Protein AF-A0A7S4VJB8-F1 (afdb_monomer)

Solvent-accessible surface area (backbone atoms only — not comparable to full-atom values): 20603 Å² total; per-residue (Å²): 136,86,84,89,84,89,84,88,84,83,91,85,86,88,82,87,82,84,91,76,93,76,93,72,80,86,74,78,75,81,87,74,82,75,87,81,87,74,32,70,32,37,51,47,67,73,45,26,59,83,77,45,53,68,40,46,33,46,30,44,47,47,41,53,50,36,51,50,46,51,40,50,52,32,6,46,74,67,75,39,77,38,47,38,39,37,39,39,35,45,54,51,72,68,58,50,32,54,68,59,68,51,79,80,76,74,83,73,85,72,92,77,91,82,87,88,82,88,82,89,78,90,81,81,91,82,90,80,87,87,80,92,76,90,76,88,77,75,80,71,78,74,73,89,67,75,77,86,38,39,33,43,36,34,43,35,33,53,18,48,39,48,57,69,90,48,47,53,53,58,52,26,20,60,81,34,64,89,74,81,67,54,51,80,57,88,69,88,68,61,41,59,61,38,48,42,50,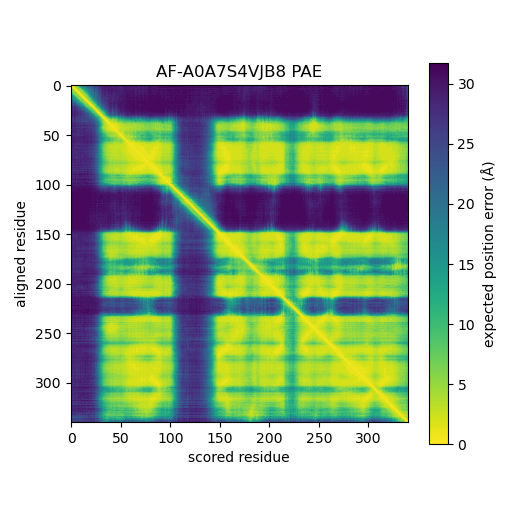50,48,12,45,73,65,54,60,41,64,31,40,36,40,24,9,22,71,48,84,77,47,67,67,41,60,80,69,73,56,86,74,79,50,8,61,40,36,28,38,37,32,38,38,64,40,41,74,77,37,33,50,40,78,77,44,79,48,78,42,79,35,86,81,36,60,33,7,38,36,44,38,44,46,33,50,29,37,62,87,83,30,47,66,56,47,51,50,50,53,54,54,44,47,67,76,39,32,36,32,27,43,36,38,38,39,42,33,78,87,43,69,87,69,42,44,76,49,76,42,74,56,77,40,88,72,74,77,83,67,71,60,78,50,80,84,59,78,92,74,66,77,134

pLDDT: mean 74.33, std 24.95, range [22.34, 98.56]

Organism: NCBI:txid49249

Nearest PDB structures (foldseek):
  1z5a-assembly1_B  TM=9.522E-01  e=5.519E-25  Saccharolobus shibatae
  1mx0-assembly1_A  TM=9.504E-01  e=4.323E-24  Saccharolobus shibatae
  1mx0-assembly3_E  TM=9.447E-01  e=6.524E-24  Saccharolobus shibatae
  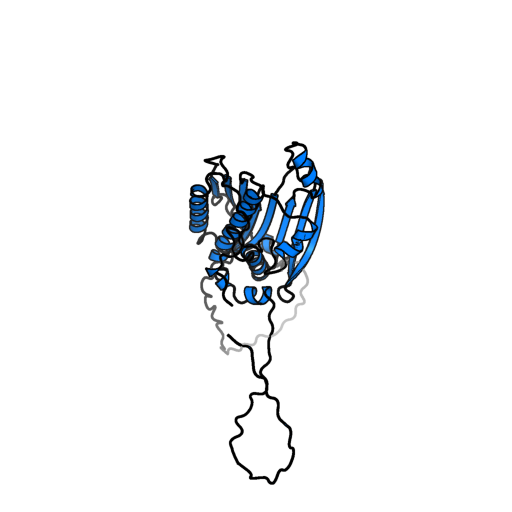1mu5-assembly1_A  TM=9.169E-01  e=3.558E-22  Saccharolobus shibatae
  2zbk-assembly1_B  TM=9.161E-01  e=3.106E-20  Saccharolobus shibatae

InterPro domains:
  IPR036890 Histidine kinase/HSP90-like ATPase superfamily [G3DSA:3.30.565.10] (25-331)
  IPR036890 Histidine kinase/HSP90-like ATPase superfamily [SSF55874] (53-305)

Sequence (340 aa):
FFFPHCLVLGLIMARSPAKKKDRGSQRGHDENEVQQSKSPAEFFAENQAIAGFDNMGKSLYTTVRELIENSLDACESVNVLPDIQLNIEEMSQSQFNVLRGVTVKKLGNNETGTNAPVPDDSDAMTTTQGQKSSNKSNETKKSNRSAESYFLISVRDNGCGMAHDAIPNLLGRVLSGSKYGVRQTRGKFGLGAKMALIWSKKSTGVPIKIKTSHFGASDHKRHESGDDNRFGQEISTCVLDIDIYKNRPRVIEHTKVPNKEGWVGTLFEVLIAGNWTTYKSRIVQYLQQLAIITPYAKLEMRYSNRFDAKKDMAIRYDRRSEQMPPPAREVKHHPSSVSW

Secondary structure (DSSP, 8-state):
---------------------------------------HHHHHHH-GGGGT-SSHHHHHHHHHHHHHHHHHHHHHHTT---EEEEEEEEEPHHHHHHHTT----------------PPP----------------------------EEEEEEEE--S----GGGHHHHHHSTT--S--SB---S-SSS-HHHHHHHHHHHHT-PPEEEEEE---TTTTTTGGGT------SEEEEEEEEEETTTTEEEEEEEEEEE-TT---EEEEEEEEEE-HHHHHHHHHHHHHHHHHH-TT-EEEEEEEESS-GGG-EEEEE--S---PPPPPPPBPPPGGG---

Radius of gyration: 32.03 Å; Cα contacts (8 Å, |Δi|>4): 539; chains: 1; bounding box: 119×66×92 Å

Mean predicted aligned error: 14.57 Å

Structure (mmCIF, N/CA/C/O backbone):
data_AF-A0A7S4VJB8-F1
#
_entry.id   AF-A0A7S4VJB8-F1
#
loop_
_atom_site.group_PDB
_atom_site.id
_atom_site.type_symbol
_atom_site.label_atom_id
_atom_site.label_alt_id
_atom_site.label_comp_id
_atom_site.label_asym_id
_atom_site.label_entity_id
_atom_site.label_seq_id
_atom_site.pdbx_PDB_ins_code
_atom_site.Cartn_x
_atom_site.Cartn_y
_atom_site.Cartn_z
_atom_site.occupancy
_atom_site.B_iso_or_equiv
_atom_site.auth_seq_id
_atom_site.auth_comp_id
_atom_site.auth_asym_id
_atom_site.auth_atom_id
_atom_site.pdbx_PDB_model_num
ATOM 1 N N . PHE A 1 1 ? 60.854 -23.315 -1.691 1.00 35.62 1 PHE A N 1
ATOM 2 C CA . PHE A 1 1 ? 61.261 -23.613 -0.304 1.00 35.62 1 PHE A CA 1
ATOM 3 C C . PHE A 1 1 ? 60.167 -24.443 0.354 1.00 35.62 1 PHE A C 1
ATOM 5 O O . PHE A 1 1 ? 59.007 -24.263 0.021 1.00 35.62 1 PHE A O 1
ATOM 12 N N . PHE A 1 2 ? 60.596 -25.439 1.122 1.00 26.47 2 PHE A N 1
ATOM 13 C CA . PHE A 1 2 ? 59.999 -26.763 1.330 1.00 26.47 2 PHE A CA 1
ATOM 14 C C . PHE A 1 2 ? 58.701 -26.857 2.165 1.00 26.47 2 PHE A C 1
ATOM 16 O O . PHE A 1 2 ? 58.391 -26.001 2.985 1.00 26.47 2 PHE A O 1
ATOM 23 N N . PHE A 1 3 ? 58.017 -27.981 1.928 1.00 24.14 3 PHE A N 1
ATOM 24 C CA . PHE A 1 3 ? 56.908 -28.651 2.636 1.00 24.14 3 PHE A CA 1
ATOM 25 C C . PHE A 1 3 ? 57.389 -29.315 3.979 1.00 24.14 3 PHE A C 1
ATOM 27 O O . PHE A 1 3 ? 58.557 -29.156 4.326 1.00 24.14 3 PHE A O 1
ATOM 34 N N . PRO A 1 4 ? 56.572 -30.146 4.676 1.00 53.50 4 PRO A N 1
ATOM 35 C CA . PRO A 1 4 ? 55.856 -29.954 5.957 1.00 53.50 4 PRO A CA 1
ATOM 36 C C . PRO A 1 4 ? 56.529 -30.633 7.193 1.00 53.50 4 PRO A C 1
ATOM 38 O O . PRO A 1 4 ? 57.622 -31.177 7.085 1.00 53.50 4 PRO A O 1
ATOM 41 N N . HIS A 1 5 ? 55.838 -30.744 8.344 1.00 29.52 5 HIS A N 1
ATOM 42 C CA . HIS A 1 5 ? 55.997 -31.941 9.194 1.00 29.52 5 HIS A CA 1
ATOM 43 C C . HIS A 1 5 ? 54.769 -32.272 10.063 1.00 29.52 5 HIS A C 1
ATOM 45 O O . HIS A 1 5 ? 54.350 -31.497 10.920 1.00 29.52 5 HIS A O 1
ATOM 51 N N . CYS A 1 6 ? 54.237 -33.479 9.850 1.00 28.11 6 CYS A N 1
ATOM 52 C CA . CYS A 1 6 ? 53.479 -34.262 10.824 1.00 28.11 6 CYS A CA 1
ATOM 53 C C . CYS A 1 6 ? 54.372 -34.671 12.002 1.00 28.11 6 CYS A C 1
ATOM 55 O O . CYS A 1 6 ? 55.527 -35.035 11.774 1.00 28.11 6 CYS A O 1
ATOM 57 N N . LEU A 1 7 ? 53.793 -34.800 13.200 1.00 29.03 7 LEU A N 1
ATOM 58 C CA . LEU A 1 7 ? 54.136 -35.905 14.099 1.00 29.03 7 LEU A CA 1
ATOM 59 C C . LEU A 1 7 ? 52.984 -36.235 15.057 1.00 29.03 7 LEU A C 1
ATOM 61 O O . LEU A 1 7 ? 52.534 -35.418 15.854 1.00 29.03 7 LEU A O 1
ATOM 65 N N . VAL A 1 8 ? 52.518 -37.471 14.904 1.00 30.34 8 VAL A N 1
ATOM 66 C CA . VAL A 1 8 ? 51.633 -38.236 15.781 1.00 30.34 8 VAL A CA 1
ATOM 67 C C . VAL A 1 8 ? 52.503 -38.940 16.820 1.00 30.34 8 VAL A C 1
ATOM 69 O O . VAL A 1 8 ? 53.491 -39.547 16.435 1.00 30.34 8 VAL A O 1
ATOM 72 N N . LEU A 1 9 ? 52.109 -38.924 18.092 1.00 30.14 9 LEU A N 1
ATOM 73 C CA . LEU A 1 9 ? 52.403 -39.923 19.138 1.00 30.14 9 LEU A CA 1
ATOM 74 C C . LEU A 1 9 ? 51.464 -39.550 20.306 1.00 30.14 9 LEU A C 1
ATOM 76 O O . LEU A 1 9 ? 51.317 -38.373 20.601 1.00 30.14 9 LEU A O 1
ATOM 80 N N . GLY A 1 10 ? 50.746 -40.406 21.020 1.00 27.73 10 GLY A N 1
ATOM 81 C CA . GLY A 1 10 ? 50.844 -41.836 21.259 1.00 27.73 10 GLY A CA 1
ATOM 82 C C . GLY A 1 10 ? 50.281 -42.059 22.673 1.00 27.73 10 GLY A C 1
ATOM 83 O O . GLY A 1 10 ? 50.719 -41.433 23.630 1.00 27.73 10 GLY A O 1
ATOM 84 N N . LEU A 1 11 ? 49.248 -42.886 22.755 1.00 30.17 11 LEU A N 1
ATOM 85 C CA . LEU A 1 11 ? 48.399 -43.250 23.893 1.00 30.17 11 LEU A CA 1
ATOM 86 C C . LEU A 1 11 ? 49.167 -43.865 25.087 1.00 30.17 11 LEU A C 1
ATOM 88 O O . LEU A 1 11 ? 49.890 -44.822 24.846 1.00 30.17 11 LEU A O 1
ATOM 92 N N . ILE A 1 12 ? 48.913 -43.462 26.349 1.00 29.14 12 ILE A N 1
ATOM 93 C CA . ILE A 1 12 ? 49.019 -44.353 27.537 1.00 29.14 12 ILE A CA 1
ATOM 94 C C . ILE A 1 12 ? 47.939 -44.001 28.581 1.00 29.14 12 ILE A C 1
ATOM 96 O O . ILE A 1 12 ? 47.814 -42.866 29.034 1.00 29.14 12 ILE A O 1
ATOM 100 N N . MET A 1 13 ? 47.164 -45.022 28.954 1.00 29.14 13 MET A N 1
ATOM 101 C CA . MET A 1 13 ? 46.134 -45.039 29.994 1.00 29.14 13 MET A CA 1
ATOM 102 C C . MET A 1 13 ? 46.693 -45.251 31.418 1.00 29.14 13 MET A C 1
ATOM 104 O O . MET A 1 13 ? 47.696 -45.929 31.605 1.00 29.14 13 MET A O 1
ATOM 108 N N . ALA A 1 14 ? 45.861 -44.837 32.388 1.00 29.58 14 ALA A N 1
ATOM 109 C CA . ALA A 1 14 ? 45.617 -45.439 33.712 1.00 29.58 14 ALA A CA 1
ATOM 110 C C . ALA A 1 14 ? 46.383 -44.900 34.942 1.00 29.58 14 ALA A C 1
ATOM 112 O O . ALA A 1 14 ? 47.530 -45.252 35.189 1.00 29.58 14 ALA A O 1
ATOM 113 N N . ARG A 1 15 ? 45.657 -44.194 35.829 1.00 29.22 15 ARG A N 1
ATOM 114 C CA . ARG A 1 15 ? 45.133 -44.690 37.132 1.00 29.22 15 ARG A CA 1
ATOM 115 C C . ARG A 1 15 ? 44.743 -43.514 38.046 1.00 29.22 15 ARG A C 1
ATOM 117 O O . ARG A 1 15 ? 45.538 -42.612 38.280 1.00 29.22 15 ARG A O 1
ATOM 124 N N . SER A 1 16 ? 43.531 -43.554 38.605 1.00 32.59 16 SER A N 1
ATOM 125 C CA . SER A 1 16 ? 43.124 -42.711 39.744 1.00 32.59 16 SER A CA 1
ATOM 126 C C . SER A 1 16 ? 43.834 -43.143 41.034 1.00 32.59 16 SER A C 1
ATOM 128 O O . SER A 1 16 ? 44.154 -44.325 41.180 1.00 32.59 16 SER A O 1
ATOM 130 N N . PRO A 1 17 ? 43.973 -42.231 42.016 1.00 34.31 17 PRO A N 1
ATOM 131 C CA . PRO A 1 17 ? 43.164 -42.443 43.219 1.00 34.31 17 PRO A CA 1
ATOM 132 C C . PRO A 1 17 ? 42.626 -41.177 43.924 1.00 34.31 17 PRO A C 1
ATOM 134 O O . PRO A 1 17 ? 43.224 -40.110 43.922 1.00 34.31 17 PRO A O 1
ATOM 137 N N . ALA A 1 18 ? 41.513 -41.424 44.623 1.00 32.25 18 ALA A N 1
ATOM 138 C CA . ALA A 1 18 ? 41.064 -40.881 45.910 1.00 32.25 18 ALA A CA 1
ATOM 139 C C . ALA A 1 18 ? 40.588 -39.416 46.068 1.00 32.25 18 ALA A C 1
ATOM 141 O O . ALA A 1 18 ? 41.280 -38.428 45.854 1.00 32.25 18 ALA A O 1
ATOM 142 N N . LYS A 1 19 ? 39.358 -39.352 46.599 1.00 37.19 19 LYS A N 1
ATOM 143 C CA . LYS A 1 19 ? 38.540 -38.208 47.012 1.00 37.19 19 LYS A CA 1
ATOM 144 C C . LYS A 1 19 ? 39.220 -37.314 48.062 1.00 37.19 19 LYS A C 1
ATOM 146 O O . LYS A 1 19 ? 39.599 -37.799 49.126 1.00 37.19 19 LYS A O 1
ATOM 151 N N . LYS A 1 20 ? 39.159 -35.995 47.858 1.00 32.84 20 LYS A N 1
ATOM 152 C CA . LYS A 1 20 ? 39.052 -35.002 48.941 1.00 32.84 20 LYS A CA 1
ATOM 153 C C . LYS A 1 20 ? 37.772 -34.188 48.740 1.00 32.84 20 LYS A C 1
ATOM 155 O O . LYS A 1 20 ? 37.512 -33.685 47.655 1.00 32.84 20 LYS A O 1
ATOM 160 N N . LYS A 1 21 ? 36.947 -34.150 49.792 1.00 39.81 21 LYS A N 1
ATOM 161 C CA . LYS A 1 21 ? 35.745 -33.317 49.922 1.00 39.81 21 LYS A CA 1
ATOM 162 C C . LYS A 1 21 ? 36.181 -31.857 49.921 1.00 39.81 21 LYS A C 1
ATOM 164 O O . LYS A 1 21 ? 36.847 -31.461 50.874 1.00 39.81 21 LYS A O 1
ATOM 169 N N . ASP A 1 22 ? 35.742 -31.088 48.934 1.00 33.22 22 ASP A N 1
ATOM 170 C CA . ASP A 1 22 ? 35.750 -29.634 49.034 1.00 33.22 22 ASP A CA 1
ATOM 171 C C . ASP A 1 22 ? 34.314 -29.132 49.188 1.00 33.22 22 ASP A C 1
ATOM 173 O O . ASP A 1 22 ? 33.424 -29.436 48.391 1.00 33.22 22 ASP A O 1
ATOM 177 N N . ARG A 1 23 ? 34.072 -28.444 50.304 1.00 43.78 23 ARG A N 1
ATOM 178 C CA . ARG A 1 23 ? 32.811 -27.773 50.615 1.00 43.78 23 ARG A CA 1
ATOM 179 C C . ARG A 1 23 ? 32.877 -26.400 49.954 1.00 43.78 23 ARG A C 1
ATOM 181 O O . ARG A 1 23 ? 33.409 -25.467 50.540 1.00 43.78 23 ARG A O 1
ATOM 188 N N . GLY A 1 24 ? 32.325 -26.286 48.752 1.00 33.47 24 GLY A N 1
ATOM 189 C CA . GLY A 1 24 ? 32.221 -25.025 48.024 1.00 33.47 24 GLY A CA 1
ATOM 190 C C . GLY A 1 24 ? 30.795 -24.792 47.544 1.00 33.47 24 GLY A C 1
ATOM 191 O O . GLY A 1 24 ? 30.375 -25.405 46.575 1.00 33.47 24 GLY A O 1
ATOM 192 N N . SER A 1 25 ? 30.070 -23.940 48.274 1.00 33.91 25 SER A N 1
ATOM 193 C CA . SER A 1 25 ? 28.905 -23.140 47.863 1.00 33.91 25 SER A CA 1
ATOM 194 C C . SER A 1 25 ? 28.123 -23.623 46.627 1.00 33.91 25 SER A C 1
ATOM 196 O O . SER A 1 25 ? 28.476 -23.311 45.490 1.00 33.91 25 SER A O 1
ATOM 198 N N . GLN A 1 26 ? 27.000 -24.312 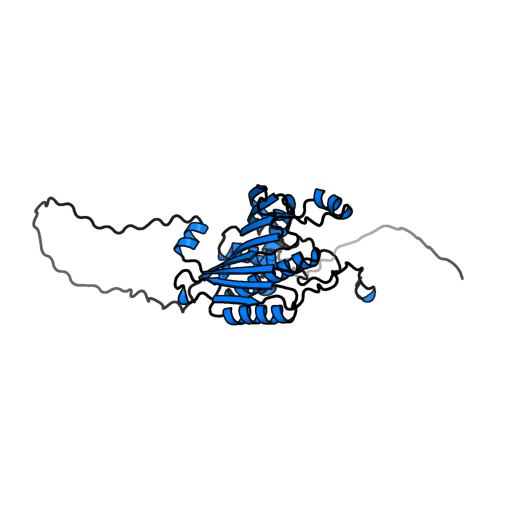46.855 1.00 37.69 26 GLN A N 1
ATOM 199 C CA . GLN A 1 26 ? 25.925 -24.386 45.866 1.00 37.69 26 GLN A CA 1
ATOM 200 C C . GLN A 1 26 ? 25.383 -22.966 45.650 1.00 37.69 26 GLN A C 1
ATOM 202 O O . GLN A 1 26 ? 24.549 -22.484 46.415 1.00 37.69 26 GLN A O 1
ATOM 207 N N . ARG A 1 27 ? 25.852 -22.285 44.602 1.00 43.53 27 ARG A N 1
ATOM 208 C CA . ARG A 1 27 ? 25.024 -21.270 43.950 1.00 43.53 27 ARG A CA 1
ATOM 209 C C . ARG A 1 27 ? 23.901 -22.032 43.262 1.00 43.53 27 ARG A C 1
ATOM 211 O O . ARG A 1 27 ? 24.178 -22.870 42.408 1.00 43.53 27 ARG A O 1
ATOM 218 N N . GLY A 1 28 ? 22.671 -21.794 43.712 1.00 44.81 28 GLY A N 1
ATOM 219 C CA . GLY A 1 28 ? 21.476 -22.341 43.088 1.00 44.81 28 GLY A CA 1
ATOM 220 C C . GLY A 1 28 ? 21.516 -22.062 41.592 1.00 44.81 28 GLY A C 1
ATOM 221 O O . GLY A 1 28 ? 21.697 -20.921 41.171 1.00 44.81 28 GLY A O 1
ATOM 222 N N . HIS A 1 29 ? 21.423 -23.127 40.807 1.00 46.91 29 HIS A N 1
ATOM 223 C CA . HIS A 1 29 ? 21.045 -23.026 39.413 1.00 46.91 29 HIS A CA 1
ATOM 224 C C . HIS A 1 29 ? 19.590 -22.547 39.437 1.00 46.91 29 HIS A C 1
ATOM 226 O O . HIS A 1 29 ? 18.751 -23.227 40.027 1.00 46.91 29 HIS A O 1
ATOM 232 N N . ASP A 1 30 ? 19.297 -21.371 38.880 1.00 53.31 30 ASP A N 1
ATOM 233 C CA . ASP A 1 30 ? 17.912 -20.989 38.600 1.00 53.31 30 ASP A CA 1
ATOM 234 C C . ASP A 1 30 ? 17.395 -21.958 37.526 1.00 53.31 30 ASP A C 1
ATOM 236 O O . ASP A 1 30 ? 17.570 -21.774 36.322 1.00 53.31 30 ASP A O 1
ATOM 240 N N . GLU A 1 31 ? 16.831 -23.075 37.975 1.00 58.34 31 GLU A N 1
ATOM 241 C CA . GLU A 1 31 ? 16.058 -23.995 37.156 1.00 58.34 31 GLU A CA 1
ATOM 242 C C . GLU A 1 31 ? 14.701 -23.342 36.901 1.00 58.34 31 GLU A C 1
ATOM 244 O O . GLU A 1 31 ? 13.770 -23.547 37.672 1.00 58.34 31 GLU A O 1
ATOM 249 N N . ASN A 1 32 ? 14.623 -22.479 35.880 1.00 62.56 32 ASN A N 1
ATOM 250 C CA . ASN A 1 32 ? 13.426 -22.217 35.061 1.00 62.56 32 ASN A CA 1
ATOM 251 C C . ASN A 1 32 ? 13.713 -21.184 33.951 1.00 62.56 32 ASN A C 1
ATOM 253 O O . ASN A 1 32 ? 12.917 -20.279 33.694 1.00 62.56 32 ASN A O 1
ATOM 257 N N . GLU A 1 33 ? 14.845 -21.302 33.253 1.00 65.31 33 GLU A N 1
ATOM 258 C CA . GLU A 1 33 ? 15.056 -20.534 32.023 1.00 65.31 33 GLU A CA 1
ATOM 259 C C . GLU A 1 33 ? 14.236 -21.167 30.883 1.00 65.31 33 GLU A C 1
ATOM 261 O O . GLU A 1 33 ? 14.677 -22.076 30.181 1.00 65.31 33 GLU A O 1
ATOM 266 N N . VAL A 1 34 ? 12.982 -20.731 30.732 1.00 74.31 34 VAL A N 1
ATOM 267 C CA . VAL A 1 34 ? 12.112 -21.168 29.632 1.00 74.31 34 VAL A CA 1
ATOM 268 C C . VAL A 1 34 ? 12.481 -20.385 28.374 1.00 74.31 34 VAL A C 1
ATOM 270 O O . VAL A 1 34 ? 12.144 -19.208 28.243 1.00 74.31 34 VAL A O 1
ATOM 273 N N . GLN A 1 35 ? 13.145 -21.043 27.422 1.00 67.62 35 GLN A N 1
ATOM 274 C CA . GLN A 1 35 ? 13.412 -20.463 26.108 1.00 67.62 35 GLN A CA 1
ATOM 275 C C . GLN A 1 35 ? 12.088 -20.216 25.365 1.00 67.62 35 GLN A C 1
ATOM 277 O O . GLN A 1 35 ? 11.384 -21.153 24.991 1.00 67.62 35 GLN A O 1
ATOM 282 N N . GLN A 1 36 ? 11.752 -18.947 25.124 1.00 77.88 36 GLN A N 1
ATOM 283 C CA . GLN A 1 36 ? 10.582 -18.559 24.334 1.00 77.88 36 GLN A CA 1
ATOM 284 C C . GLN A 1 36 ? 11.000 -18.197 22.905 1.00 77.88 36 GLN A C 1
ATOM 286 O O . GLN A 1 36 ? 11.830 -17.315 22.693 1.00 77.88 36 GLN A O 1
ATOM 291 N N . SER A 1 37 ? 10.407 -18.858 21.908 1.00 83.88 37 SER A N 1
ATOM 292 C CA . SER A 1 37 ? 10.559 -18.507 20.492 1.00 83.88 37 SER A CA 1
ATOM 293 C C . SER A 1 37 ? 9.356 -17.699 20.016 1.00 83.88 37 SER A C 1
ATOM 295 O O . SER A 1 37 ? 8.225 -18.141 20.216 1.00 83.88 37 SER A O 1
ATOM 297 N N . LYS A 1 38 ? 9.589 -16.572 19.336 1.00 85.88 38 LYS A N 1
ATOM 298 C CA . LYS A 1 38 ? 8.526 -15.748 18.743 1.00 85.88 38 LYS A CA 1
ATOM 299 C C . LYS A 1 38 ? 8.574 -15.787 17.227 1.00 85.88 38 LYS A C 1
ATOM 301 O O . LYS A 1 38 ? 9.649 -15.850 16.627 1.00 85.88 38 LYS A O 1
ATOM 306 N N . SER A 1 39 ? 7.407 -15.718 16.601 1.00 88.50 39 SER A N 1
ATOM 307 C CA . SER A 1 39 ? 7.322 -15.568 15.147 1.00 88.50 39 SER A CA 1
ATOM 308 C C . SER A 1 39 ? 7.784 -14.157 14.727 1.00 88.50 39 SER A C 1
ATOM 310 O O . SER A 1 39 ? 7.670 -13.215 15.514 1.00 88.50 39 SER A O 1
ATOM 312 N N . PRO A 1 40 ? 8.249 -13.941 13.480 1.00 86.06 40 PRO A N 1
ATOM 313 C CA . PRO A 1 40 ? 8.547 -12.590 13.001 1.00 86.06 40 PRO A CA 1
ATOM 314 C C . PRO A 1 40 ? 7.349 -11.640 13.108 1.00 86.06 40 PRO A C 1
ATOM 316 O O . PRO A 1 40 ? 7.497 -10.488 13.508 1.00 86.06 40 PRO A O 1
ATOM 319 N N . ALA A 1 41 ? 6.148 -12.121 12.778 1.00 85.88 41 ALA A N 1
ATOM 320 C CA . ALA A 1 41 ? 4.932 -11.322 12.872 1.00 85.88 41 ALA A CA 1
ATOM 321 C C . ALA A 1 41 ? 4.602 -10.963 14.327 1.00 85.88 41 ALA A C 1
ATOM 323 O O . ALA A 1 41 ? 4.210 -9.831 14.602 1.00 85.88 41 ALA A O 1
ATOM 324 N N . GLU A 1 42 ? 4.810 -11.897 15.254 1.00 88.38 42 GLU A N 1
ATOM 325 C CA . GLU A 1 42 ? 4.634 -11.685 16.690 1.00 88.38 42 GLU A CA 1
ATOM 326 C C . GLU A 1 42 ? 5.632 -10.658 17.234 1.00 88.38 42 GLU A C 1
ATOM 328 O O . GLU A 1 42 ? 5.225 -9.691 17.878 1.00 88.38 42 GLU A O 1
ATOM 333 N N . PHE A 1 43 ? 6.913 -10.782 16.872 1.00 88.38 43 PHE A N 1
ATOM 334 C CA . PHE A 1 43 ? 7.943 -9.808 17.228 1.00 88.38 43 PHE A CA 1
ATOM 335 C C . PHE A 1 43 ? 7.542 -8.386 16.814 1.00 88.38 43 PHE A C 1
ATOM 337 O O . PHE A 1 43 ? 7.615 -7.458 17.618 1.00 88.38 43 PHE A O 1
ATOM 344 N N . PHE A 1 44 ? 7.072 -8.199 15.581 1.00 85.81 44 PHE A N 1
ATOM 345 C CA . PHE A 1 44 ? 6.670 -6.883 15.088 1.00 85.81 44 PHE A CA 1
ATOM 346 C C . PHE A 1 44 ? 5.327 -6.387 15.651 1.00 85.81 44 PHE A C 1
ATOM 348 O O . PHE A 1 44 ? 5.127 -5.176 15.777 1.00 85.81 44 PHE A O 1
ATOM 355 N N . ALA A 1 45 ? 4.416 -7.289 16.024 1.00 84.69 45 ALA A N 1
ATOM 356 C CA . ALA A 1 45 ? 3.162 -6.939 16.693 1.00 84.69 45 ALA A CA 1
ATOM 357 C C . ALA A 1 45 ? 3.386 -6.395 18.117 1.00 84.69 45 ALA A C 1
ATOM 359 O O . ALA A 1 45 ? 2.623 -5.537 18.585 1.00 84.69 45 ALA A O 1
ATOM 360 N N . GLU A 1 46 ? 4.435 -6.870 18.787 1.00 86.44 46 GLU A N 1
ATOM 361 C CA . GLU A 1 46 ? 4.884 -6.385 20.093 1.00 86.44 46 GLU A CA 1
ATOM 362 C C . GLU A 1 46 ? 5.777 -5.140 19.976 1.00 86.44 46 GLU A C 1
ATOM 364 O O . GLU A 1 46 ? 5.613 -4.191 20.740 1.00 86.44 46 GLU A O 1
ATOM 369 N N . ASN A 1 47 ? 6.664 -5.087 18.976 1.00 84.62 47 ASN A N 1
ATOM 370 C CA . ASN A 1 47 ? 7.671 -4.032 18.810 1.00 84.62 47 ASN A CA 1
ATOM 371 C C . ASN A 1 47 ? 7.289 -3.001 17.734 1.00 84.62 47 ASN A C 1
ATOM 373 O O . ASN A 1 47 ? 8.037 -2.710 16.798 1.00 84.62 47 ASN A O 1
ATOM 377 N N . GLN A 1 48 ? 6.106 -2.410 17.874 1.00 79.06 48 GLN A N 1
ATOM 378 C CA . GLN A 1 48 ? 5.493 -1.560 16.841 1.00 79.06 48 GLN A CA 1
ATOM 379 C C . GLN A 1 48 ? 6.255 -0.253 16.583 1.00 79.06 48 GLN A C 1
ATOM 381 O O . GLN A 1 48 ? 6.224 0.283 15.472 1.00 79.06 48 GLN A O 1
ATOM 386 N N . ALA A 1 49 ? 6.979 0.240 17.590 1.00 81.06 49 ALA A N 1
ATOM 387 C CA . ALA A 1 49 ? 7.807 1.436 17.481 1.00 81.06 49 ALA A CA 1
ATOM 388 C C . ALA A 1 49 ? 8.905 1.300 16.417 1.00 81.06 49 ALA A C 1
ATOM 390 O O . ALA A 1 49 ? 9.204 2.281 15.736 1.00 81.06 49 ALA A O 1
ATOM 391 N N . ILE A 1 50 ? 9.433 0.085 16.209 1.00 77.00 50 ILE A N 1
ATOM 392 C CA . ILE A 1 50 ? 10.479 -0.201 15.213 1.00 77.00 50 ILE A CA 1
ATOM 393 C C . ILE A 1 50 ? 9.998 0.137 13.797 1.00 77.00 50 ILE A C 1
ATOM 395 O O . ILE A 1 50 ? 10.766 0.628 12.976 1.00 77.00 50 ILE A O 1
ATOM 399 N N . ALA A 1 51 ? 8.711 -0.078 13.524 1.00 72.56 51 ALA A N 1
ATOM 400 C CA . ALA A 1 51 ? 8.098 0.211 12.233 1.00 72.56 51 ALA A CA 1
ATOM 401 C C . ALA A 1 51 ? 7.354 1.557 12.191 1.00 72.56 51 ALA A C 1
ATOM 403 O O . ALA A 1 51 ? 6.722 1.875 11.190 1.00 72.56 51 ALA A O 1
ATOM 404 N N . GLY A 1 52 ? 7.386 2.344 13.272 1.00 77.00 52 GLY A N 1
ATOM 405 C CA . GLY A 1 52 ? 6.683 3.625 13.346 1.00 77.00 52 GLY A CA 1
ATOM 406 C C . GLY A 1 52 ? 5.161 3.525 13.509 1.00 77.00 52 GLY A C 1
ATOM 407 O O . GLY A 1 52 ? 4.460 4.458 13.116 1.00 77.00 52 GLY A O 1
ATOM 408 N N . PHE A 1 53 ? 4.669 2.426 14.091 1.00 78.62 53 PHE A N 1
ATOM 409 C CA . PHE A 1 53 ? 3.256 2.184 14.431 1.00 78.62 53 PHE A CA 1
ATOM 410 C C . PHE A 1 53 ? 2.990 2.299 15.947 1.00 78.62 53 PHE A C 1
ATOM 412 O O . PHE A 1 53 ? 2.106 1.660 16.503 1.00 78.62 53 PHE A O 1
ATOM 419 N N . ASP A 1 54 ? 3.795 3.095 16.645 1.00 76.94 54 ASP A N 1
ATOM 420 C CA . ASP A 1 54 ? 3.715 3.371 18.085 1.00 76.94 54 ASP A CA 1
ATOM 421 C C . ASP A 1 54 ? 2.597 4.353 18.463 1.00 76.94 54 ASP A C 1
ATOM 423 O O . ASP A 1 54 ? 2.071 4.314 19.572 1.00 76.94 54 ASP A O 1
ATOM 427 N N . ASN A 1 55 ? 2.225 5.240 17.540 1.00 80.75 55 ASN A N 1
ATOM 428 C CA . ASN A 1 55 ? 1.178 6.238 17.734 1.00 80.75 55 ASN A CA 1
ATOM 429 C C . ASN A 1 55 ? 0.125 6.097 16.631 1.00 80.75 55 ASN A C 1
ATOM 431 O O . ASN A 1 55 ? 0.473 5.965 15.459 1.00 80.75 55 ASN A O 1
ATOM 435 N N . MET A 1 56 ? -1.160 6.176 16.981 1.00 77.25 56 MET A N 1
ATOM 436 C CA . MET A 1 56 ? -2.283 6.082 16.040 1.00 77.25 56 MET A CA 1
ATOM 437 C C . MET A 1 56 ? -2.169 7.080 14.882 1.00 77.25 56 MET A C 1
ATOM 439 O O . MET A 1 56 ? -2.338 6.723 13.719 1.00 77.25 56 MET A O 1
ATOM 443 N N . GLY A 1 57 ? -1.832 8.337 15.174 1.00 76.06 57 GLY A N 1
ATOM 444 C CA . GLY A 1 57 ? -1.695 9.340 14.121 1.00 76.06 57 GLY A CA 1
ATOM 445 C C . GLY A 1 57 ? -0.483 9.076 13.217 1.00 76.06 57 GLY A C 1
ATOM 446 O O . GLY A 1 57 ? -0.575 9.179 11.994 1.00 76.06 57 GLY A O 1
ATOM 447 N N . LYS A 1 58 ? 0.635 8.634 13.805 1.00 86.25 58 LYS A N 1
ATOM 448 C CA . LYS A 1 58 ? 1.831 8.235 13.053 1.00 86.25 58 LYS A CA 1
ATOM 449 C C . LYS A 1 58 ? 1.556 7.005 12.193 1.00 86.25 58 LYS A C 1
ATOM 451 O O . LYS A 1 58 ? 1.982 6.985 11.052 1.00 86.25 58 LYS A O 1
ATOM 456 N N . SER A 1 59 ? 0.768 6.055 12.690 1.00 88.69 59 SER A N 1
ATOM 457 C CA . SER A 1 59 ? 0.355 4.845 11.971 1.00 88.69 59 SER A CA 1
ATOM 458 C C . SER A 1 59 ? -0.432 5.171 10.702 1.00 88.69 59 SER A C 1
ATOM 460 O O . SER A 1 59 ? -0.209 4.535 9.673 1.00 88.69 59 SER A O 1
ATOM 462 N N . LEU A 1 60 ? -1.294 6.197 10.744 1.00 91.56 60 LEU A N 1
ATOM 463 C CA . LEU A 1 60 ? -2.003 6.697 9.563 1.00 91.56 60 LEU A CA 1
ATOM 464 C C . LEU A 1 60 ? -1.037 7.221 8.500 1.00 91.56 60 LEU A C 1
ATOM 466 O O . LEU A 1 60 ? -1.069 6.774 7.355 1.00 91.56 60 LEU A O 1
ATOM 470 N N . TYR A 1 61 ? -0.134 8.112 8.900 1.00 92.75 61 TYR A N 1
ATOM 471 C CA . TYR A 1 61 ? 0.903 8.643 8.018 1.00 92.75 61 TYR A CA 1
ATOM 472 C C . TYR A 1 61 ? 1.824 7.545 7.457 1.00 92.75 61 TYR A C 1
ATOM 474 O O . TYR A 1 61 ? 2.062 7.499 6.252 1.00 92.75 61 TYR A O 1
ATOM 482 N N . THR A 1 62 ? 2.310 6.643 8.312 1.00 92.25 62 THR A N 1
ATOM 483 C CA . THR A 1 62 ? 3.202 5.543 7.929 1.00 92.25 62 THR A CA 1
ATOM 484 C C . THR A 1 62 ? 2.511 4.600 6.948 1.00 92.25 62 THR A C 1
ATOM 486 O O . THR A 1 62 ? 3.102 4.255 5.935 1.00 92.25 62 THR A O 1
ATOM 489 N N . THR A 1 63 ? 1.244 4.241 7.180 1.00 93.56 63 THR A N 1
ATOM 490 C CA . THR A 1 63 ? 0.479 3.385 6.254 1.00 93.56 63 THR A CA 1
ATOM 491 C C . THR A 1 63 ? 0.357 4.026 4.878 1.00 93.56 63 THR A C 1
ATOM 493 O O . THR A 1 63 ? 0.647 3.381 3.875 1.00 93.56 63 THR A O 1
ATOM 496 N N . VAL A 1 64 ? -0.016 5.308 4.824 1.00 95.06 64 VAL A N 1
ATOM 497 C CA . VAL A 1 64 ? -0.107 6.060 3.566 1.00 95.06 64 VAL A CA 1
ATOM 498 C C . VAL A 1 64 ? 1.230 6.058 2.826 1.00 95.06 64 VAL A C 1
ATOM 500 O O . VAL A 1 64 ? 1.278 5.715 1.645 1.00 95.06 64 VAL A O 1
ATOM 503 N N . ARG A 1 65 ? 2.316 6.396 3.526 1.00 94.06 65 ARG A N 1
ATOM 504 C CA . ARG A 1 65 ? 3.667 6.426 2.965 1.00 94.06 65 ARG A CA 1
ATOM 505 C C . ARG A 1 65 ? 4.070 5.069 2.388 1.00 94.06 65 ARG A C 1
ATOM 507 O O . ARG A 1 65 ? 4.478 4.996 1.236 1.00 94.06 65 ARG A O 1
ATOM 514 N N . GLU A 1 66 ? 3.916 3.999 3.159 1.00 93.31 66 GLU A N 1
ATOM 515 C CA . GLU A 1 66 ? 4.317 2.651 2.743 1.00 93.31 66 GLU A CA 1
ATOM 516 C C . GLU A 1 66 ? 3.520 2.152 1.531 1.00 93.31 66 GLU A C 1
ATOM 518 O O . GLU A 1 66 ? 4.081 1.525 0.632 1.00 93.31 66 GLU A O 1
ATOM 523 N N . LEU A 1 67 ? 2.215 2.430 1.465 1.00 94.88 67 LEU A N 1
ATOM 524 C CA . LEU A 1 67 ? 1.395 2.022 0.322 1.00 94.88 67 LEU A CA 1
ATOM 525 C C . LEU A 1 67 ? 1.741 2.814 -0.946 1.00 94.88 67 LEU A C 1
ATOM 527 O O . LEU A 1 67 ? 1.844 2.221 -2.021 1.00 94.88 67 LEU A O 1
ATOM 531 N N . ILE A 1 68 ? 1.989 4.122 -0.830 1.00 96.06 68 ILE A N 1
ATOM 532 C CA . ILE A 1 68 ? 2.407 4.956 -1.966 1.00 96.06 68 ILE A CA 1
ATOM 533 C C . ILE A 1 68 ? 3.800 4.557 -2.464 1.00 96.06 68 ILE A C 1
ATOM 535 O O . ILE A 1 68 ? 3.995 4.406 -3.668 1.00 96.06 68 ILE A O 1
ATOM 539 N N . GLU A 1 69 ? 4.767 4.344 -1.569 1.00 93.69 69 GLU A N 1
ATOM 540 C CA . GLU A 1 69 ? 6.122 3.935 -1.959 1.00 93.69 69 GLU A CA 1
ATOM 541 C C . GLU A 1 69 ? 6.120 2.575 -2.668 1.00 93.69 69 GLU A C 1
ATOM 543 O O . GLU A 1 69 ? 6.818 2.401 -3.668 1.00 93.69 69 GLU A O 1
ATOM 548 N N . ASN A 1 70 ? 5.292 1.628 -2.213 1.00 92.88 70 ASN A N 1
ATOM 549 C CA . ASN A 1 70 ? 5.126 0.349 -2.905 1.00 92.88 70 ASN A CA 1
ATOM 550 C C . ASN A 1 70 ? 4.433 0.497 -4.266 1.00 92.88 70 ASN A C 1
ATOM 552 O O . ASN A 1 70 ? 4.819 -0.196 -5.204 1.00 92.88 70 ASN A O 1
ATOM 556 N N . SER A 1 71 ? 3.473 1.416 -4.391 1.00 95.19 71 SER A N 1
ATOM 557 C CA . SER A 1 71 ? 2.802 1.725 -5.662 1.00 95.19 71 SER A CA 1
ATOM 558 C C . SER A 1 71 ? 3.778 2.316 -6.688 1.00 95.19 71 SER A C 1
ATOM 560 O O . SER A 1 71 ? 3.802 1.893 -7.843 1.00 95.19 71 SER A O 1
ATOM 562 N N . LEU A 1 72 ? 4.640 3.247 -6.261 1.00 94.75 72 LEU A N 1
ATOM 563 C CA . LEU A 1 72 ? 5.697 3.818 -7.105 1.00 94.75 72 LEU A CA 1
ATOM 564 C C . LEU A 1 72 ? 6.707 2.757 -7.546 1.00 94.75 72 LEU A C 1
ATOM 566 O O . LEU A 1 72 ? 6.998 2.647 -8.736 1.00 94.75 72 LEU A O 1
ATOM 570 N N . ASP A 1 73 ? 7.195 1.938 -6.608 1.00 91.75 73 ASP A N 1
ATOM 571 C CA . ASP A 1 73 ? 8.114 0.837 -6.916 1.00 91.75 73 ASP A CA 1
ATOM 572 C C . ASP A 1 73 ? 7.485 -0.157 -7.916 1.00 91.75 73 ASP A C 1
ATOM 574 O O . ASP A 1 73 ? 8.179 -0.666 -8.800 1.00 91.75 73 ASP A O 1
ATOM 578 N N . ALA A 1 74 ? 6.177 -0.426 -7.806 1.00 90.44 74 ALA A N 1
ATOM 579 C CA . ALA A 1 74 ? 5.453 -1.302 -8.725 1.00 90.44 74 ALA A CA 1
ATOM 580 C C . ALA A 1 74 ? 5.377 -0.715 -10.143 1.00 90.44 74 ALA A C 1
ATOM 582 O O . ALA A 1 74 ? 5.628 -1.441 -11.104 1.00 90.44 74 ALA A O 1
ATOM 583 N N . CYS A 1 75 ? 5.095 0.582 -10.287 1.00 92.62 75 CYS A N 1
ATOM 584 C CA . CYS A 1 75 ? 5.052 1.267 -11.585 1.00 92.62 75 CYS A CA 1
ATOM 585 C C . CYS A 1 75 ? 6.436 1.339 -12.248 1.00 92.62 75 CYS A C 1
ATOM 587 O O . CYS A 1 75 ? 6.593 1.015 -13.426 1.00 92.62 75 CYS A O 1
ATOM 589 N N . GLU A 1 76 ? 7.464 1.692 -11.476 1.00 90.94 76 GLU A N 1
ATOM 590 C CA . GLU A 1 76 ? 8.843 1.789 -11.965 1.00 90.94 76 GLU A CA 1
ATOM 591 C C . GLU A 1 76 ? 9.416 0.433 -12.379 1.00 90.94 76 GLU A C 1
ATOM 593 O O . GLU A 1 76 ? 10.206 0.363 -13.319 1.00 90.94 76 GLU A O 1
ATOM 598 N N . SER A 1 77 ? 8.985 -0.659 -11.739 1.00 85.75 77 SER A N 1
ATOM 599 C CA . SER A 1 77 ? 9.440 -2.011 -12.088 1.00 85.75 77 SER A CA 1
ATOM 600 C C . SER A 1 77 ? 9.067 -2.447 -13.508 1.00 85.75 77 SER A C 1
ATOM 602 O O . SER A 1 77 ? 9.777 -3.261 -14.094 1.00 85.75 77 SER A O 1
ATOM 604 N N . VAL A 1 78 ? 7.988 -1.886 -14.061 1.00 85.88 78 VAL A N 1
ATOM 605 C CA . VAL A 1 78 ? 7.489 -2.153 -15.422 1.00 85.88 78 VAL A CA 1
ATOM 606 C C . VAL A 1 78 ? 7.586 -0.928 -16.330 1.00 85.88 78 VAL A C 1
ATOM 608 O O . VAL A 1 78 ? 7.002 -0.909 -17.414 1.00 85.88 78 VAL A O 1
ATOM 611 N N . ASN A 1 79 ? 8.334 0.091 -15.895 1.00 89.19 79 ASN A N 1
ATOM 612 C CA . ASN A 1 79 ? 8.561 1.330 -16.631 1.00 89.19 79 ASN A CA 1
ATOM 613 C C . ASN A 1 79 ? 7.255 1.986 -17.131 1.00 89.19 79 ASN A C 1
ATOM 615 O O . ASN A 1 79 ? 7.132 2.368 -18.295 1.00 89.19 79 ASN A O 1
ATOM 619 N N . VAL A 1 80 ? 6.251 2.066 -16.254 1.00 91.12 80 VAL A N 1
ATOM 620 C CA . VAL A 1 80 ? 4.973 2.747 -16.506 1.00 91.12 80 VAL A CA 1
ATOM 621 C C . VAL A 1 80 ? 4.945 4.055 -15.725 1.00 91.12 80 VAL A C 1
ATOM 623 O O . VAL A 1 80 ? 5.325 4.085 -14.554 1.00 91.12 80 VAL A O 1
ATOM 626 N N . LEU A 1 81 ? 4.455 5.128 -16.355 1.00 95.69 81 LEU A N 1
ATOM 627 C CA . LEU A 1 81 ? 4.220 6.406 -15.683 1.00 95.69 81 LEU A CA 1
ATOM 628 C C . LEU A 1 81 ? 3.191 6.220 -14.551 1.00 95.69 81 LEU A C 1
ATOM 630 O O . LEU A 1 81 ? 2.029 5.911 -14.845 1.00 95.69 81 LEU A O 1
ATOM 634 N N . PRO A 1 82 ? 3.563 6.434 -13.275 1.00 97.06 82 PRO A N 1
ATOM 635 C CA . PRO A 1 82 ? 2.665 6.179 -12.154 1.00 97.06 82 PRO A CA 1
ATOM 636 C C . PRO A 1 82 ? 1.408 7.058 -12.213 1.00 97.06 82 PRO A C 1
ATOM 638 O O . PRO A 1 82 ? 1.493 8.267 -12.456 1.00 97.06 82 PRO A O 1
ATOM 641 N N . ASP A 1 83 ? 0.240 6.458 -12.003 1.00 97.69 83 ASP A N 1
ATOM 642 C CA . ASP A 1 83 ? -1.037 7.104 -11.675 1.00 97.69 83 ASP A CA 1
ATOM 643 C C . ASP A 1 83 ? -1.528 6.490 -10.363 1.00 97.69 83 ASP A C 1
ATOM 645 O O . ASP A 1 83 ? -1.990 5.348 -10.333 1.00 97.69 83 ASP A O 1
ATOM 649 N N . ILE A 1 84 ? -1.337 7.222 -9.265 1.00 98.31 84 ILE A N 1
ATOM 650 C CA . ILE A 1 84 ? -1.602 6.735 -7.912 1.00 98.31 84 ILE A CA 1
ATOM 651 C C . ILE A 1 84 ? -2.743 7.544 -7.310 1.00 98.31 84 ILE A C 1
ATOM 653 O O . ILE A 1 84 ? -2.672 8.770 -7.201 1.00 98.31 84 ILE A O 1
ATOM 657 N N . GLN A 1 85 ? -3.779 6.838 -6.869 1.00 98.56 85 GLN A N 1
ATOM 658 C CA . GLN A 1 85 ? -4.950 7.410 -6.215 1.00 98.56 85 GLN A CA 1
ATOM 659 C C . GLN A 1 85 ? -5.018 6.922 -4.772 1.00 98.56 85 GLN A C 1
ATOM 661 O O . GLN A 1 85 ? -5.144 5.728 -4.513 1.00 98.56 85 GLN A O 1
ATOM 666 N N . LEU A 1 86 ? -4.965 7.857 -3.832 1.00 98.38 86 LEU A N 1
ATOM 667 C CA . LEU A 1 86 ? -5.120 7.636 -2.404 1.00 98.38 86 LEU A CA 1
ATOM 668 C C . LEU A 1 86 ? -6.487 8.154 -1.954 1.00 98.38 86 LEU A C 1
ATOM 670 O O . LEU A 1 86 ? -6.745 9.354 -1.989 1.00 98.38 86 LEU A O 1
ATOM 674 N N . ASN A 1 87 ? -7.335 7.269 -1.447 1.00 98.12 87 ASN A N 1
ATOM 675 C CA . ASN A 1 87 ? -8.576 7.640 -0.779 1.00 98.12 87 ASN A CA 1
ATOM 676 C C . ASN A 1 87 ? -8.462 7.332 0.716 1.00 98.12 87 ASN A C 1
ATOM 678 O O . ASN A 1 87 ? -8.082 6.228 1.099 1.00 98.12 87 ASN A O 1
ATOM 682 N N . ILE A 1 88 ? -8.791 8.310 1.555 1.00 96.62 88 ILE A N 1
ATOM 683 C CA . ILE A 1 88 ? -8.855 8.181 3.011 1.00 96.62 88 ILE A CA 1
ATOM 684 C C . ILE A 1 88 ? -10.280 8.522 3.429 1.00 96.62 88 ILE A C 1
ATOM 686 O O . ILE A 1 88 ? -10.726 9.659 3.284 1.00 96.62 88 ILE A O 1
ATOM 690 N N . GLU A 1 89 ? -10.997 7.541 3.950 1.00 94.75 89 GLU A N 1
ATOM 691 C CA . GLU A 1 89 ? -12.385 7.704 4.365 1.00 94.75 89 GLU A CA 1
ATOM 692 C C . GLU A 1 89 ? -12.512 7.501 5.872 1.00 94.75 89 GLU A C 1
ATOM 694 O O . GLU A 1 89 ? -12.117 6.464 6.402 1.00 94.75 89 GLU A O 1
ATOM 699 N N . GLU A 1 90 ? -13.058 8.492 6.573 1.00 92.94 90 GLU A N 1
ATOM 700 C CA . GLU A 1 90 ? -13.344 8.382 8.004 1.00 92.94 90 GLU A CA 1
ATOM 701 C C . GLU A 1 90 ? -14.636 7.586 8.236 1.00 92.94 90 GLU A C 1
ATOM 703 O O . GLU A 1 90 ? -15.700 7.946 7.729 1.00 92.94 90 GLU A O 1
ATOM 708 N N . MET A 1 91 ? -14.545 6.497 9.001 1.00 89.12 91 MET A N 1
ATOM 709 C CA . MET A 1 91 ? -15.666 5.607 9.302 1.00 89.12 91 MET A CA 1
ATOM 710 C C . MET A 1 91 ? -16.451 6.078 10.524 1.00 89.12 91 MET A C 1
ATOM 712 O O . MET A 1 91 ? -15.875 6.487 11.534 1.00 89.12 91 MET A O 1
ATOM 716 N N . SER A 1 92 ? -17.770 5.878 10.494 1.00 85.44 92 SER A N 1
ATOM 717 C CA . SER A 1 92 ? -18.591 5.958 11.704 1.00 85.44 92 SER A CA 1
ATOM 718 C C . SER A 1 92 ? -18.503 4.697 12.566 1.00 85.44 92 SER A C 1
ATOM 720 O O . SER A 1 92 ? -18.220 3.601 12.078 1.00 85.44 92 SER A O 1
ATOM 722 N N . GLN A 1 93 ? -18.813 4.830 13.860 1.00 83.69 93 GLN A N 1
ATOM 723 C CA . GLN A 1 93 ? -18.815 3.697 14.791 1.00 83.69 93 GLN A CA 1
ATOM 724 C C . GLN A 1 93 ? -19.789 2.587 14.362 1.00 83.69 93 GLN A C 1
ATOM 726 O O . GLN A 1 93 ? -19.493 1.406 14.529 1.00 83.69 93 GLN A O 1
ATOM 731 N N . SER A 1 94 ? -20.946 2.945 13.797 1.00 82.31 94 SER A N 1
ATOM 732 C CA . SER A 1 94 ? -21.926 1.974 13.298 1.00 82.31 94 SER A CA 1
ATOM 733 C C . SER A 1 94 ? -21.376 1.183 12.113 1.00 82.31 94 SER A C 1
ATOM 735 O O . SER A 1 94 ? -21.453 -0.043 12.118 1.00 82.31 94 SER A O 1
ATOM 737 N N . GLN A 1 95 ? -20.758 1.853 11.138 1.00 80.94 95 GLN A N 1
ATOM 738 C CA . GLN A 1 95 ? -20.124 1.200 9.989 1.00 80.94 95 GLN A CA 1
ATOM 739 C C . GLN A 1 95 ? -18.954 0.316 10.413 1.00 80.94 95 GLN A C 1
ATOM 741 O O . GLN A 1 95 ? -18.832 -0.815 9.947 1.00 80.94 95 GLN A O 1
ATOM 746 N N . PHE A 1 96 ? -18.133 0.796 11.347 1.00 84.62 96 PHE A N 1
ATOM 747 C CA . PHE A 1 96 ? -17.057 0.003 11.923 1.00 84.62 96 PHE A CA 1
ATOM 748 C C . PHE A 1 96 ? -17.580 -1.285 12.577 1.00 84.62 96 PHE A C 1
ATOM 750 O O . PHE A 1 96 ? -17.040 -2.365 12.338 1.00 84.62 96 PHE A O 1
ATOM 757 N N . ASN A 1 97 ? -18.665 -1.198 13.353 1.00 85.06 97 ASN A N 1
ATOM 758 C CA . ASN A 1 97 ? -19.282 -2.366 13.984 1.00 85.06 97 ASN A CA 1
ATOM 759 C C . ASN A 1 97 ? -19.821 -3.366 12.948 1.00 85.06 97 ASN A C 1
ATOM 761 O O . ASN A 1 97 ? -19.655 -4.572 13.132 1.00 85.06 97 ASN A O 1
ATOM 765 N N . VAL A 1 98 ? -20.404 -2.875 11.847 1.00 84.62 98 VAL A N 1
ATOM 766 C CA . VAL A 1 98 ? -20.862 -3.712 10.726 1.00 84.62 98 VAL A CA 1
ATOM 767 C C . VAL A 1 98 ? -19.686 -4.436 10.069 1.00 84.62 98 VAL A C 1
ATOM 769 O O . VAL A 1 98 ? -19.747 -5.650 9.900 1.00 84.62 98 VAL A O 1
ATOM 772 N N . LEU A 1 99 ? -18.590 -3.730 9.766 1.00 81.19 99 LEU A N 1
ATOM 773 C CA . LEU A 1 99 ? -17.384 -4.328 9.174 1.00 81.19 99 LEU A CA 1
ATOM 774 C C . LEU A 1 99 ? -16.719 -5.359 10.095 1.00 81.19 99 LEU A C 1
ATOM 776 O O . LEU A 1 99 ? -16.148 -6.336 9.619 1.00 81.19 99 LEU A O 1
ATOM 780 N N . ARG A 1 100 ? -16.819 -5.171 11.415 1.00 80.31 100 ARG A N 1
ATOM 781 C CA . ARG A 1 100 ? -16.371 -6.155 12.410 1.00 80.31 100 ARG A CA 1
ATOM 782 C C . ARG A 1 100 ? -17.308 -7.353 12.583 1.00 80.31 100 ARG A C 1
ATOM 784 O O . ARG A 1 100 ? -16.940 -8.284 13.294 1.00 80.31 100 ARG A O 1
ATOM 791 N N . GLY A 1 101 ? -18.500 -7.342 11.985 1.00 72.12 101 GLY A N 1
ATOM 792 C CA . GLY A 1 101 ? -19.502 -8.392 12.179 1.00 72.12 101 GLY A CA 1
ATOM 793 C C . GLY A 1 101 ? -20.144 -8.384 13.572 1.00 72.12 101 GLY A C 1
ATOM 794 O O . GLY A 1 101 ? -20.679 -9.402 14.007 1.00 72.12 101 GLY A O 1
ATOM 795 N N . VAL A 1 102 ? -20.094 -7.257 14.294 1.00 67.44 102 VAL A N 1
ATOM 796 C CA . VAL A 1 102 ? -20.772 -7.108 15.589 1.00 67.44 102 VAL A CA 1
ATOM 797 C C . VAL A 1 102 ? -22.215 -6.685 15.334 1.00 67.44 102 VAL A C 1
ATOM 799 O O . VAL A 1 102 ? -22.495 -5.523 15.038 1.00 67.44 102 VAL A O 1
ATOM 802 N N . THR A 1 103 ? -23.154 -7.619 15.480 1.00 47.25 103 THR A N 1
ATOM 803 C CA . THR A 1 103 ? -24.587 -7.307 15.474 1.00 47.25 103 THR A CA 1
ATOM 804 C C . THR A 1 103 ? -24.912 -6.451 16.696 1.00 47.25 103 THR A C 1
ATOM 806 O O . THR A 1 103 ? -24.856 -6.924 17.832 1.00 47.25 103 THR A O 1
ATOM 809 N N . VAL A 1 104 ? -25.251 -5.177 16.488 1.00 51.00 104 VAL A N 1
ATOM 810 C CA . VAL A 1 104 ? -25.718 -4.298 17.567 1.00 51.00 104 VAL A CA 1
ATOM 811 C C . VAL A 1 104 ? -27.076 -4.821 18.041 1.00 51.00 104 VAL A C 1
ATOM 813 O O . VAL A 1 104 ? -28.102 -4.545 17.419 1.00 51.00 104 VAL A O 1
ATOM 816 N N . LYS A 1 105 ? -27.112 -5.573 19.149 1.00 42.50 105 LYS A N 1
ATOM 817 C CA . LYS A 1 105 ? -28.355 -5.740 19.913 1.00 42.50 105 LYS A CA 1
ATOM 818 C C . LYS A 1 105 ? -28.743 -4.347 20.401 1.00 42.50 105 LYS A C 1
ATOM 820 O O . LYS A 1 105 ? -28.125 -3.824 21.325 1.00 42.50 105 LYS A O 1
ATOM 825 N N . LYS A 1 106 ? -29.739 -3.727 19.764 1.00 38.38 106 LYS A N 1
ATOM 826 C CA . LYS A 1 106 ? -30.435 -2.584 20.358 1.00 38.38 106 LYS A CA 1
ATOM 827 C C . LYS A 1 106 ? -30.968 -3.062 21.711 1.00 38.38 106 LYS A C 1
ATOM 829 O O . LYS A 1 106 ? -31.871 -3.894 21.738 1.00 38.38 106 LYS A O 1
ATOM 834 N N . LEU A 1 107 ? -30.411 -2.563 22.815 1.00 38.28 107 LEU A N 1
ATOM 835 C CA . LEU A 1 107 ? -31.159 -2.501 24.067 1.00 38.28 107 LEU A CA 1
ATOM 836 C C . LEU A 1 107 ? -32.326 -1.552 23.783 1.00 38.28 107 LEU A C 1
ATOM 838 O O . LEU A 1 107 ? -32.167 -0.334 23.767 1.00 38.28 107 LEU A O 1
ATOM 842 N N . GLY A 1 108 ? -33.462 -2.132 23.409 1.00 33.28 108 GLY A N 1
ATOM 843 C CA . GLY A 1 108 ? -34.707 -1.406 23.267 1.00 33.28 108 GLY A CA 1
ATOM 844 C C . GLY A 1 108 ? -35.219 -1.076 24.657 1.00 33.28 108 GLY A C 1
ATOM 845 O O . GLY A 1 108 ? -35.802 -1.932 25.312 1.00 33.28 108 GLY A O 1
ATOM 846 N N . ASN A 1 109 ? -35.016 0.167 25.081 1.00 39.38 109 ASN A N 1
ATOM 847 C CA . ASN A 1 109 ? -36.028 0.830 25.885 1.00 39.38 109 ASN A CA 1
ATOM 848 C C . ASN A 1 109 ? -37.282 0.899 25.015 1.00 39.38 109 ASN A C 1
ATOM 850 O O . ASN A 1 109 ? -37.205 1.432 23.912 1.00 39.38 109 ASN A O 1
ATOM 854 N N . ASN A 1 110 ? -38.389 0.338 25.489 1.00 33.12 110 ASN A N 1
ATOM 855 C CA . ASN A 1 110 ? -39.724 0.781 25.115 1.00 33.12 110 ASN A CA 1
ATOM 856 C C . ASN A 1 110 ? -40.703 0.367 26.210 1.00 33.12 110 ASN A C 1
ATOM 858 O O . ASN A 1 110 ? -41.162 -0.771 26.291 1.00 33.12 110 ASN A O 1
ATOM 862 N N . GLU A 1 111 ? -41.008 1.358 27.037 1.00 37.16 111 GLU A N 1
ATOM 863 C CA . GLU A 1 111 ? -42.308 1.539 27.656 1.00 37.16 111 GLU A CA 1
ATOM 864 C C . GLU A 1 111 ? -43.398 1.371 26.587 1.00 37.16 11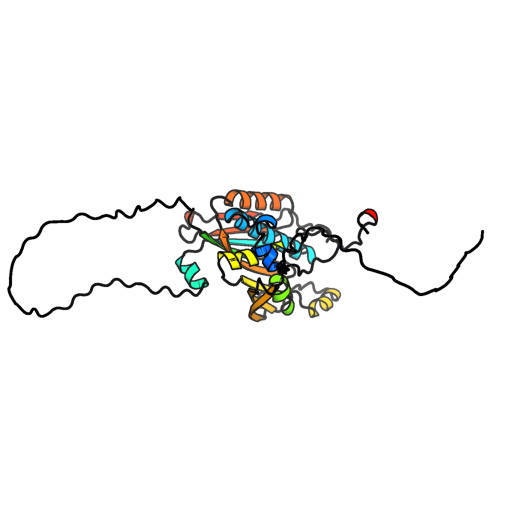1 GLU A C 1
ATOM 866 O O . GLU A 1 111 ? -43.370 2.029 25.551 1.00 37.16 111 GLU A O 1
ATOM 871 N N . THR A 1 112 ? -44.361 0.488 26.830 1.00 29.72 112 THR A N 1
ATOM 872 C CA . THR A 1 112 ? -45.703 0.581 26.245 1.00 29.72 112 THR A CA 1
ATOM 873 C C . THR A 1 112 ? -46.681 0.034 27.270 1.00 29.72 112 THR A C 1
ATOM 875 O O . THR A 1 112 ? -46.618 -1.130 27.660 1.00 29.72 112 THR A O 1
ATOM 878 N N . GLY A 1 113 ? -47.543 0.923 27.762 1.00 30.98 113 GLY A N 1
ATOM 879 C CA . GLY A 1 113 ? -48.609 0.587 28.687 1.00 30.98 113 GLY A CA 1
ATOM 880 C C . GLY A 1 113 ? -49.678 -0.278 28.030 1.00 30.98 113 GLY A C 1
ATOM 881 O O . GLY A 1 113 ? -50.044 -0.072 26.875 1.00 30.98 113 GLY A O 1
ATOM 882 N N . THR A 1 114 ? -50.211 -1.212 28.808 1.00 28.34 114 THR A N 1
ATOM 883 C CA . THR A 1 114 ? -51.554 -1.766 28.633 1.00 28.34 114 THR A CA 1
ATOM 884 C C . THR A 1 114 ? -52.178 -1.947 30.016 1.00 28.34 114 THR A C 1
ATOM 886 O O . THR A 1 114 ? -51.498 -2.272 30.986 1.00 28.34 114 THR A O 1
ATOM 889 N N . ASN A 1 115 ? -53.461 -1.603 30.098 1.00 26.72 115 ASN A N 1
ATOM 890 C CA . ASN A 1 115 ? -54.248 -1.440 31.315 1.00 26.72 115 ASN A CA 1
ATOM 891 C C . ASN A 1 115 ? -54.712 -2.770 31.943 1.00 26.72 115 ASN A C 1
ATOM 893 O O . ASN A 1 115 ? -55.073 -3.695 31.220 1.00 26.72 115 ASN A O 1
ATOM 897 N N . ALA A 1 116 ? -54.885 -2.695 33.273 1.00 26.64 116 ALA A N 1
ATOM 898 C CA . ALA A 1 116 ? -55.815 -3.420 34.163 1.00 26.64 116 ALA A CA 1
ATOM 899 C C . ALA A 1 116 ? -55.391 -4.786 34.762 1.00 26.64 116 ALA A C 1
ATOM 901 O O . ALA A 1 116 ? -54.662 -5.529 34.110 1.00 26.64 116 ALA A O 1
ATOM 902 N N . PRO A 1 117 ? -55.932 -5.195 35.940 1.00 29.50 117 PRO A N 1
ATOM 903 C CA . PRO A 1 117 ? -56.638 -4.443 36.993 1.00 29.50 117 PRO A CA 1
ATOM 904 C C . PRO A 1 117 ? -55.993 -4.557 38.398 1.00 29.50 117 PRO A C 1
ATOM 906 O O . PRO A 1 117 ? -55.237 -5.474 38.707 1.00 29.50 117 PRO A O 1
ATOM 909 N N . VAL A 1 118 ? -56.350 -3.596 39.250 1.00 28.86 118 VAL A N 1
ATOM 910 C CA . VAL A 1 118 ? -55.995 -3.459 40.674 1.00 28.86 118 VAL A CA 1
ATOM 911 C C . VAL A 1 118 ? -56.691 -4.531 41.530 1.00 28.86 118 VAL A C 1
ATOM 913 O O . VAL A 1 118 ? -57.893 -4.731 41.347 1.00 28.86 118 VAL A O 1
ATOM 916 N N . PRO A 1 119 ? -56.004 -5.132 42.518 1.00 29.53 119 PRO A N 1
ATOM 917 C CA . PRO A 1 119 ? -56.619 -5.554 43.767 1.00 29.53 119 PRO A CA 1
ATOM 918 C C . PRO A 1 119 ? -56.272 -4.555 44.874 1.00 29.53 119 PRO A C 1
ATOM 920 O O . PRO A 1 119 ? -55.107 -4.253 45.136 1.00 29.53 119 PRO A O 1
ATOM 923 N N . ASP A 1 120 ? -57.339 -4.029 45.452 1.00 24.86 120 ASP A N 1
ATOM 924 C CA . ASP A 1 120 ? -57.404 -3.244 46.673 1.00 24.86 120 ASP A CA 1
ATOM 925 C C . ASP A 1 120 ? -57.033 -4.157 47.852 1.00 24.86 120 ASP A C 1
ATOM 927 O O . ASP A 1 120 ? -57.584 -5.251 47.952 1.00 24.86 120 ASP A O 1
ATOM 931 N N . ASP A 1 121 ? -56.092 -3.741 48.696 1.00 27.95 121 ASP A N 1
ATOM 932 C CA . ASP A 1 121 ? -56.100 -4.111 50.111 1.00 27.95 121 ASP A CA 1
ATOM 933 C C . ASP A 1 121 ? -55.223 -3.135 50.903 1.00 27.95 121 ASP A C 1
ATOM 935 O O . ASP A 1 121 ? -54.016 -2.971 50.696 1.00 27.95 121 ASP A O 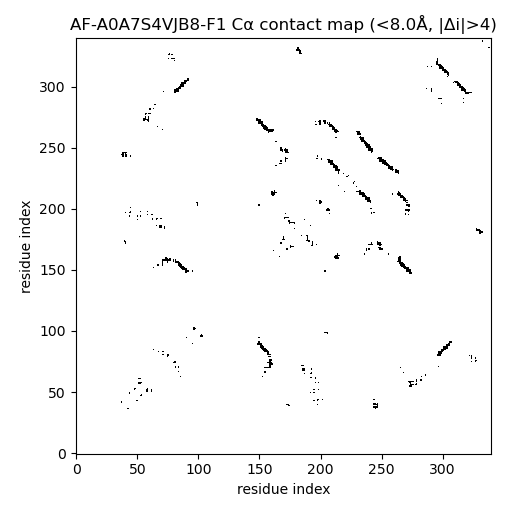1
ATOM 939 N N . SER A 1 122 ? -55.910 -2.445 51.801 1.00 25.84 122 SER A N 1
ATOM 940 C CA . SER A 1 122 ? -55.405 -1.658 52.910 1.00 25.84 122 SER A CA 1
ATOM 941 C C . SER A 1 122 ? -54.437 -2.459 53.779 1.00 25.84 122 SER A C 1
ATOM 943 O O . SER A 1 122 ? -54.762 -3.579 54.152 1.00 25.84 122 SER A O 1
ATOM 945 N N . ASP A 1 123 ? -53.311 -1.860 54.183 1.00 25.34 123 ASP A N 1
ATOM 946 C CA . ASP A 1 123 ? -53.027 -1.658 55.611 1.00 25.34 123 ASP A CA 1
ATOM 947 C C . ASP A 1 123 ? -51.679 -0.970 55.909 1.00 25.34 123 ASP A C 1
ATOM 949 O O . ASP A 1 123 ? -50.638 -1.233 55.314 1.00 25.34 123 ASP A O 1
ATOM 953 N N . ALA A 1 124 ? -51.752 -0.119 56.935 1.00 28.00 124 ALA A N 1
ATOM 954 C CA . ALA A 1 124 ? -50.719 0.215 57.915 1.00 28.00 124 ALA A CA 1
ATOM 955 C C . ALA A 1 124 ? -49.452 1.003 57.502 1.00 28.00 124 ALA A C 1
ATOM 957 O O . ALA A 1 124 ? -48.392 0.496 57.143 1.00 28.00 124 ALA A O 1
ATOM 958 N N . MET A 1 125 ? -49.555 2.297 57.800 1.00 25.20 125 MET A N 1
ATOM 959 C CA . MET A 1 125 ? -48.513 3.210 58.271 1.00 25.20 125 MET A CA 1
ATOM 960 C C . MET A 1 125 ? -47.575 2.582 59.321 1.00 25.20 125 MET A C 1
ATOM 962 O O . MET A 1 125 ? -48.051 2.142 60.362 1.00 25.20 125 MET A O 1
ATOM 966 N N . THR A 1 126 ? -46.248 2.654 59.139 1.00 27.05 126 THR A N 1
ATOM 967 C CA . THR A 1 126 ? -45.293 2.848 60.253 1.00 27.05 126 THR A CA 1
ATOM 968 C C . THR A 1 126 ? -43.996 3.507 59.775 1.00 27.05 126 THR A C 1
ATOM 970 O O . THR A 1 126 ? -43.331 3.080 58.836 1.00 27.05 126 THR A O 1
ATOM 973 N N . THR A 1 127 ? -43.668 4.580 60.479 1.00 22.66 127 THR A N 1
ATOM 974 C CA . THR A 1 127 ? -42.485 5.430 60.427 1.00 22.66 127 THR A CA 1
ATOM 975 C C . THR A 1 127 ? -41.245 4.719 60.975 1.00 22.66 127 THR A C 1
ATOM 977 O O . THR A 1 127 ? -41.273 4.290 62.125 1.00 22.66 127 THR A O 1
ATOM 980 N N . THR A 1 128 ? -40.114 4.750 60.261 1.00 27.50 128 THR A N 1
ATOM 981 C CA . THR A 1 128 ? -38.798 4.702 60.927 1.00 27.50 128 THR A CA 1
ATOM 982 C C . THR A 1 128 ? -37.727 5.435 60.124 1.00 27.50 128 THR A C 1
ATOM 984 O O . THR A 1 128 ? -37.406 5.097 58.988 1.00 27.50 128 THR A O 1
ATOM 987 N N . GLN A 1 129 ? -37.174 6.474 60.748 1.00 23.27 129 GLN A N 1
ATOM 988 C CA . GLN A 1 129 ? -35.955 7.151 60.329 1.00 23.27 129 GLN A CA 1
ATOM 989 C C . GLN A 1 129 ? -34.730 6.269 60.603 1.00 23.27 129 GLN A C 1
ATOM 991 O O . GLN A 1 129 ? -34.658 5.609 61.636 1.00 23.27 129 GLN A O 1
ATOM 996 N N . GLY A 1 130 ? -33.718 6.399 59.743 1.00 23.23 130 GLY A N 1
ATOM 997 C CA . GLY A 1 130 ? -32.320 6.156 60.096 1.00 23.23 130 GLY A CA 1
ATOM 998 C C . GLY A 1 130 ? -31.647 5.035 59.311 1.00 23.23 130 GLY A C 1
ATOM 999 O O . GLY A 1 130 ? -31.754 3.876 59.671 1.00 23.23 130 GLY A O 1
ATOM 1000 N N . GLN A 1 131 ? -30.838 5.384 58.310 1.00 28.31 131 GLN A N 1
ATOM 1001 C CA . GLN A 1 131 ? -29.383 5.489 58.479 1.00 28.31 131 GLN A CA 1
ATOM 1002 C C . GLN A 1 131 ? -28.705 5.820 57.142 1.00 28.31 131 GLN A C 1
ATOM 1004 O O . GLN A 1 131 ? -28.944 5.213 56.104 1.00 28.31 131 GLN A O 1
ATOM 1009 N N . LYS A 1 132 ? -27.835 6.832 57.203 1.00 25.64 132 LYS A N 1
ATOM 1010 C CA . LYS A 1 132 ? -26.847 7.169 56.180 1.00 25.64 132 LYS A CA 1
ATOM 1011 C C . LYS A 1 132 ? -25.821 6.038 56.075 1.00 25.64 132 LYS A C 1
ATOM 1013 O O . LYS A 1 132 ? -25.151 5.749 57.062 1.00 25.64 132 LYS A O 1
ATOM 1018 N N . SER A 1 133 ? -25.581 5.551 54.863 1.00 25.53 133 SER A N 1
ATOM 1019 C CA . SER A 1 133 ? -24.294 4.963 54.479 1.00 25.53 133 SER A CA 1
ATOM 1020 C C . SER A 1 133 ? -24.045 5.115 52.970 1.00 25.53 133 SER A C 1
ATOM 1022 O O . SER A 1 133 ? -24.721 4.552 52.121 1.00 25.53 133 SER A O 1
ATOM 1024 N N . SER A 1 134 ? -23.078 5.987 52.666 1.00 22.34 134 SER A N 1
ATOM 1025 C CA . SER A 1 134 ? -22.016 5.807 51.666 1.00 22.34 134 SER A CA 1
ATOM 1026 C C . SER A 1 134 ? -22.330 5.040 50.371 1.00 22.34 134 SER A C 1
ATOM 1028 O O . SER A 1 134 ? -22.317 3.815 50.344 1.00 22.34 134 SER A O 1
ATOM 1030 N N . ASN A 1 135 ? -22.364 5.755 49.246 1.00 29.06 135 ASN A N 1
ATOM 1031 C CA . ASN A 1 135 ? -21.193 5.819 48.360 1.00 29.06 135 ASN A CA 1
ATOM 1032 C C . ASN A 1 135 ? -21.500 6.700 47.143 1.00 29.06 135 ASN A C 1
ATOM 1034 O O . ASN A 1 135 ? -22.112 6.272 46.169 1.00 29.06 135 ASN A O 1
ATOM 1038 N N . LYS A 1 136 ? -21.005 7.943 47.183 1.00 24.34 136 LYS A N 1
ATOM 1039 C CA . LYS A 1 136 ? -20.698 8.698 45.966 1.00 24.34 136 LYS A CA 1
ATOM 1040 C C . LYS A 1 136 ? -19.603 7.924 45.237 1.00 24.34 136 LYS A C 1
ATOM 1042 O O . LYS A 1 136 ? -18.429 8.043 45.583 1.00 24.34 136 LYS A O 1
ATOM 1047 N N . SER A 1 137 ? -19.976 7.116 44.252 1.00 28.06 137 SER A N 1
ATOM 1048 C CA . SER A 1 137 ? -19.019 6.647 43.260 1.00 28.06 137 SER A CA 1
ATOM 1049 C C . SER A 1 137 ? -18.585 7.863 42.453 1.00 28.06 137 SER A C 1
ATOM 1051 O O . SER A 1 137 ? -19.332 8.381 41.625 1.00 28.06 137 SER A O 1
ATOM 1053 N N . ASN A 1 138 ? -17.387 8.344 42.778 1.00 27.61 138 ASN A N 1
ATOM 1054 C CA . ASN A 1 138 ? -16.620 9.282 41.984 1.00 27.61 138 ASN A CA 1
ATOM 1055 C C . ASN A 1 138 ? -16.668 8.855 40.512 1.00 27.61 138 ASN A C 1
ATOM 1057 O O . ASN A 1 138 ? -16.007 7.893 40.121 1.00 27.61 138 ASN A O 1
ATOM 1061 N N . GLU A 1 139 ? -17.406 9.600 39.692 1.00 30.02 139 GLU A N 1
ATOM 1062 C CA . GLU A 1 139 ? -17.095 9.728 38.275 1.00 30.02 139 GLU A CA 1
ATOM 1063 C C . GLU A 1 139 ? -15.747 10.442 38.184 1.00 30.02 139 GLU A C 1
ATOM 1065 O O . GLU A 1 139 ? -15.635 11.661 38.038 1.00 30.02 139 GLU A O 1
ATOM 1070 N N . THR A 1 140 ? -14.676 9.668 38.339 1.00 31.89 140 THR A N 1
ATOM 1071 C CA . THR A 1 140 ? -13.346 10.088 37.938 1.00 31.89 140 THR A CA 1
ATOM 1072 C C . THR A 1 140 ? -13.435 10.368 36.448 1.00 31.89 140 THR A C 1
ATOM 1074 O O . THR A 1 140 ? -13.509 9.446 35.635 1.00 31.89 140 THR A O 1
ATOM 1077 N N . LYS A 1 141 ? -13.461 11.662 36.108 1.00 31.88 141 LYS A N 1
ATOM 1078 C CA . LYS A 1 141 ? -13.210 12.207 34.775 1.00 31.88 141 LYS A CA 1
ATOM 1079 C C . LYS A 1 141 ? -12.026 11.457 34.169 1.00 31.88 141 LYS A C 1
ATOM 1081 O O . LYS A 1 141 ? -10.869 11.781 34.434 1.00 31.88 141 LYS A O 1
ATOM 1086 N N . LYS A 1 142 ? -12.319 10.428 33.371 1.00 32.53 142 LYS A N 1
ATOM 1087 C CA . LYS A 1 142 ? -11.333 9.801 32.501 1.00 32.53 142 LYS A CA 1
ATOM 1088 C C . LYS A 1 142 ? -10.876 10.900 31.556 1.00 32.53 142 LYS A C 1
ATOM 1090 O O . LYS A 1 142 ? -11.676 11.470 30.821 1.00 32.53 142 LYS A O 1
ATOM 1095 N N . SER A 1 143 ? -9.591 11.214 31.657 1.00 31.66 143 SER A N 1
ATOM 1096 C CA . SER A 1 143 ? -8.819 12.038 30.735 1.00 31.66 143 SER A CA 1
ATOM 1097 C C . SER A 1 143 ? -9.346 11.932 29.302 1.00 31.66 143 SER A C 1
ATOM 1099 O O . SER A 1 143 ? -9.551 10.809 28.837 1.00 31.66 143 SER A O 1
ATOM 1101 N N . ASN A 1 144 ? -9.498 13.070 28.617 1.00 33.53 144 ASN A N 1
ATOM 1102 C CA . ASN A 1 144 ? -9.707 13.195 27.170 1.00 33.53 144 ASN A CA 1
ATOM 1103 C C . ASN A 1 144 ? -8.760 12.255 26.387 1.00 33.53 144 ASN A C 1
ATOM 1105 O O . ASN A 1 144 ? -7.695 12.665 25.930 1.00 33.53 144 ASN A O 1
ATOM 1109 N N . ARG A 1 145 ? -9.128 10.983 26.207 1.00 42.75 145 ARG A N 1
ATOM 1110 C CA . ARG A 1 145 ? -8.642 10.194 25.079 1.00 42.75 145 ARG A CA 1
ATOM 1111 C C . ARG A 1 145 ? -9.409 10.751 23.899 1.00 42.75 145 ARG A C 1
ATOM 1113 O O . ARG A 1 145 ? -10.623 10.587 23.838 1.00 42.75 145 ARG A O 1
ATOM 1120 N N . SER A 1 146 ? -8.715 11.466 23.017 1.00 50.81 146 SER A N 1
ATOM 1121 C CA . SER A 1 146 ? -9.220 11.782 21.680 1.00 50.81 146 SER A CA 1
ATOM 1122 C C . SER A 1 146 ? -9.938 10.547 21.139 1.00 50.81 146 SER A C 1
ATOM 1124 O O . SER A 1 146 ? -9.303 9.493 21.070 1.00 50.81 146 SER A O 1
ATOM 1126 N N . ALA A 1 147 ? -11.238 10.654 20.855 1.00 60.38 147 ALA A N 1
ATOM 1127 C CA . ALA A 1 147 ? -12.040 9.523 20.409 1.00 60.38 147 ALA A CA 1
ATOM 1128 C C . ALA A 1 147 ? -11.334 8.830 19.235 1.00 60.38 147 ALA A C 1
ATOM 1130 O O . ALA A 1 147 ? -10.984 9.473 18.242 1.00 60.38 147 ALA A O 1
ATOM 1131 N N . GLU A 1 148 ? -11.046 7.540 19.399 1.00 71.50 148 GLU A N 1
ATOM 1132 C CA . GLU A 1 148 ? -10.364 6.739 18.388 1.00 71.50 148 GLU A CA 1
ATOM 1133 C C . GLU A 1 148 ? -11.207 6.751 17.112 1.00 71.50 148 GLU A C 1
ATOM 1135 O O . GLU A 1 148 ? -12.368 6.346 17.120 1.00 71.50 148 GLU A O 1
ATOM 1140 N N . SER A 1 149 ? -10.636 7.279 16.031 1.00 87.88 149 SER A N 1
ATOM 1141 C CA . SER A 1 149 ? -11.298 7.354 14.731 1.00 87.88 149 SER A CA 1
ATOM 1142 C C . SER A 1 149 ? -10.702 6.296 13.811 1.00 87.88 149 SER A C 1
ATOM 1144 O O . SER A 1 149 ? -9.497 6.026 13.853 1.00 87.88 149 SER A O 1
ATOM 1146 N N . TYR A 1 150 ? -11.544 5.689 12.984 1.00 92.00 150 TYR A N 1
ATOM 1147 C CA . TYR A 1 150 ? -11.151 4.616 12.077 1.00 92.00 150 TYR A CA 1
ATOM 1148 C C . TYR A 1 150 ? -11.154 5.131 10.645 1.00 92.00 150 TYR A C 1
ATOM 1150 O O . TYR A 1 150 ? -12.091 5.812 10.235 1.00 92.00 150 TYR A O 1
ATOM 1158 N N . PHE A 1 151 ? -10.115 4.798 9.886 1.00 93.88 151 PHE A N 1
ATOM 1159 C CA . PHE A 1 151 ? -9.925 5.286 8.527 1.00 93.88 151 PHE A CA 1
ATOM 1160 C C . PHE A 1 151 ? -9.757 4.114 7.572 1.00 93.88 151 PHE A C 1
ATOM 1162 O O . PHE A 1 151 ? -8.862 3.285 7.758 1.00 93.88 151 PHE A O 1
ATOM 1169 N N . LEU A 1 152 ? -10.616 4.054 6.556 1.00 95.50 152 LEU A N 1
ATOM 1170 C CA . LEU A 1 152 ? -10.443 3.163 5.420 1.00 95.50 152 LEU A CA 1
ATOM 1171 C C . LEU A 1 152 ? -9.503 3.845 4.432 1.00 95.50 152 LEU A C 1
ATOM 1173 O O . LEU A 1 152 ? -9.818 4.896 3.874 1.00 95.50 152 LEU A O 1
ATOM 1177 N N . ILE A 1 153 ? -8.336 3.249 4.241 1.00 96.75 153 ILE A N 1
ATOM 1178 C CA . ILE A 1 153 ? -7.310 3.732 3.326 1.00 96.75 153 ILE A CA 1
ATOM 1179 C C . ILE A 1 153 ? -7.339 2.838 2.106 1.00 96.75 153 ILE A C 1
ATOM 1181 O O . ILE A 1 153 ? -7.164 1.628 2.223 1.00 96.75 153 ILE A O 1
ATOM 1185 N N . SER A 1 154 ? -7.542 3.448 0.947 1.00 98.00 154 SER A N 1
ATOM 1186 C CA . SER A 1 154 ? -7.509 2.772 -0.342 1.00 98.00 154 SER A CA 1
ATOM 1187 C C . SER A 1 154 ? -6.427 3.397 -1.207 1.00 98.00 154 SER A C 1
ATOM 1189 O O . SER A 1 154 ? -6.474 4.600 -1.457 1.00 98.00 154 SER A O 1
ATOM 1191 N N . VAL A 1 155 ? -5.466 2.602 -1.670 1.00 98.31 155 VAL A N 1
ATOM 1192 C CA . VAL A 1 155 ? -4.454 3.047 -2.637 1.00 98.31 155 VAL A CA 1
ATOM 1193 C C . VAL A 1 155 ? -4.616 2.245 -3.913 1.00 98.31 155 VAL A C 1
ATOM 1195 O O . VAL A 1 155 ? -4.536 1.019 -3.875 1.00 98.31 155 VAL A O 1
ATOM 1198 N N . ARG A 1 156 ? -4.884 2.938 -5.021 1.00 98.19 156 ARG A N 1
ATOM 1199 C CA . ARG A 1 156 ? -4.956 2.370 -6.367 1.00 98.19 156 ARG A CA 1
ATOM 1200 C C . ARG A 1 156 ? -3.758 2.833 -7.179 1.00 98.19 156 ARG A C 1
ATOM 1202 O O . ARG A 1 156 ? -3.471 4.026 -7.198 1.00 98.19 156 ARG A O 1
ATOM 1209 N N . ASP A 1 157 ? -3.131 1.908 -7.885 1.00 97.56 157 ASP A N 1
ATOM 1210 C CA . ASP A 1 157 ? -2.040 2.173 -8.815 1.00 97.56 157 ASP A CA 1
ATOM 1211 C C . ASP A 1 157 ? -2.283 1.530 -10.189 1.00 97.56 157 ASP A C 1
ATOM 1213 O O . ASP A 1 157 ? -3.248 0.783 -10.402 1.00 97.56 157 ASP A O 1
ATOM 1217 N N . ASN A 1 158 ? -1.397 1.861 -11.126 1.00 95.38 158 ASN A N 1
ATOM 1218 C CA . ASN A 1 158 ? -1.288 1.265 -12.455 1.00 95.38 158 ASN A CA 1
ATOM 1219 C C . ASN A 1 158 ? 0.036 0.494 -12.642 1.00 95.38 158 ASN A C 1
ATOM 1221 O O . ASN A 1 158 ? 0.605 0.481 -13.734 1.00 95.38 158 ASN A O 1
ATOM 1225 N N . GLY A 1 159 ? 0.567 -0.084 -11.559 1.00 93.00 159 GLY A N 1
ATOM 1226 C CA . GLY A 1 159 ? 1.830 -0.815 -11.561 1.00 93.00 159 GLY A CA 1
ATOM 1227 C C . GLY A 1 159 ? 1.713 -2.238 -12.109 1.00 93.00 159 GLY A C 1
ATOM 1228 O O . GLY A 1 159 ? 0.748 -2.600 -12.772 1.00 93.00 159 GLY A O 1
ATOM 1229 N N . CYS A 1 160 ? 2.699 -3.083 -11.802 1.00 88.94 160 CYS A N 1
ATOM 1230 C CA . CYS A 1 160 ? 2.763 -4.468 -12.289 1.00 88.94 160 CYS A CA 1
ATOM 1231 C C . CYS A 1 160 ? 1.686 -5.419 -11.734 1.00 88.94 160 CYS A C 1
ATOM 1233 O O . CYS A 1 160 ? 1.486 -6.505 -12.282 1.00 88.94 160 CYS A O 1
ATOM 1235 N N . GLY A 1 161 ? 0.996 -5.023 -10.661 1.00 91.88 161 GLY A N 1
ATOM 1236 C CA . GLY A 1 161 ? 0.057 -5.881 -9.944 1.00 91.88 161 GLY A CA 1
ATOM 1237 C C . GLY A 1 161 ? 0.742 -7.033 -9.201 1.00 91.88 161 GLY A C 1
ATOM 1238 O O . GLY A 1 161 ? 1.960 -7.070 -9.036 1.00 91.88 161 GLY A O 1
ATOM 1239 N N . MET A 1 162 ? -0.048 -8.000 -8.740 1.00 91.38 162 MET A N 1
ATOM 1240 C CA . MET A 1 162 ? 0.435 -9.222 -8.093 1.00 91.38 162 MET A CA 1
ATOM 1241 C C . MET A 1 162 ? -0.205 -10.454 -8.730 1.00 91.38 162 MET A C 1
ATOM 1243 O O . MET A 1 162 ? -1.417 -10.499 -8.941 1.00 91.38 162 MET A O 1
ATOM 1247 N N . ALA A 1 163 ? 0.604 -11.478 -9.005 1.00 91.00 163 ALA A N 1
ATOM 1248 C CA . ALA A 1 163 ? 0.103 -12.760 -9.486 1.00 91.00 163 ALA A CA 1
ATOM 1249 C C . ALA A 1 163 ? -0.859 -13.383 -8.463 1.00 91.00 163 ALA A C 1
ATOM 1251 O O . ALA A 1 163 ? -0.543 -13.413 -7.274 1.00 91.00 163 ALA A O 1
ATOM 1252 N N . HIS A 1 164 ? -1.992 -13.914 -8.935 1.00 92.50 164 HIS A N 1
ATOM 1253 C CA . HIS A 1 164 ? -3.083 -14.436 -8.101 1.00 92.50 164 HIS A CA 1
ATOM 1254 C C . HIS A 1 164 ? -2.593 -15.315 -6.942 1.00 92.50 164 HIS A C 1
ATOM 1256 O O . HIS A 1 164 ? -2.762 -14.974 -5.776 1.00 92.50 164 HIS A O 1
ATOM 1262 N N . ASP A 1 165 ? -1.879 -16.396 -7.256 1.00 92.06 165 ASP A N 1
ATOM 1263 C CA . ASP A 1 165 ? -1.436 -17.381 -6.261 1.00 92.06 165 ASP A CA 1
ATOM 1264 C C . ASP A 1 165 ? -0.391 -16.824 -5.279 1.00 92.06 165 ASP A C 1
ATOM 1266 O O . ASP A 1 165 ? -0.192 -17.358 -4.185 1.00 92.06 165 ASP A O 1
ATOM 1270 N N . ALA A 1 166 ? 0.275 -15.726 -5.646 1.00 90.75 166 ALA A N 1
ATOM 1271 C CA . ALA A 1 166 ? 1.291 -15.088 -4.823 1.00 90.75 166 ALA A CA 1
ATOM 1272 C C . ALA A 1 166 ? 0.698 -14.117 -3.787 1.00 90.75 166 ALA A C 1
ATOM 1274 O O . ALA A 1 166 ? 1.341 -13.894 -2.757 1.00 90.75 166 ALA A O 1
ATOM 1275 N N . ILE A 1 167 ? -0.509 -13.569 -4.008 1.00 91.94 167 ILE A N 1
ATOM 1276 C CA . ILE A 1 167 ? -1.107 -12.510 -3.167 1.00 91.94 167 ILE A CA 1
ATOM 1277 C C . ILE A 1 167 ? -1.093 -12.876 -1.672 1.00 91.94 167 ILE A C 1
ATOM 1279 O O . ILE A 1 167 ? -0.574 -12.080 -0.879 1.00 91.94 167 ILE A O 1
ATOM 1283 N N . PRO A 1 168 ? -1.572 -14.067 -1.244 1.00 93.06 168 PRO A N 1
ATOM 1284 C CA . PRO A 1 168 ? -1.627 -14.389 0.180 1.00 93.06 168 PRO A CA 1
ATOM 1285 C C . PRO A 1 168 ? -0.244 -14.399 0.833 1.00 93.06 168 PRO A C 1
ATOM 1287 O O . PRO A 1 168 ? -0.064 -13.869 1.927 1.00 93.06 168 PRO A O 1
ATOM 1290 N N . ASN A 1 169 ? 0.760 -14.967 0.163 1.00 90.75 169 ASN A N 1
ATOM 1291 C CA . ASN A 1 169 ? 2.108 -15.082 0.719 1.00 90.75 169 ASN A CA 1
ATOM 1292 C C . ASN A 1 169 ? 2.892 -13.764 0.652 1.00 90.75 169 ASN A C 1
ATOM 1294 O O . ASN A 1 169 ? 3.688 -13.498 1.555 1.00 90.75 169 ASN A O 1
ATOM 1298 N N . LEU A 1 170 ? 2.670 -12.937 -0.375 1.00 88.06 170 LEU A N 1
ATOM 1299 C CA . LEU A 1 170 ? 3.308 -11.624 -0.522 1.00 88.06 170 LEU A CA 1
ATOM 1300 C C . LEU A 1 170 ? 2.903 -10.649 0.587 1.00 88.06 170 LEU A C 1
ATOM 1302 O O . LEU A 1 170 ? 3.709 -9.800 0.975 1.00 88.06 170 LEU A O 1
ATOM 1306 N N . LEU A 1 171 ? 1.678 -10.780 1.099 1.00 88.31 171 LEU A N 1
ATOM 1307 C CA . LEU A 1 171 ? 1.100 -9.862 2.078 1.00 88.31 171 LEU A CA 1
ATOM 1308 C C . LEU A 1 171 ? 1.023 -10.460 3.487 1.00 88.31 171 LEU A C 1
ATOM 1310 O O . LEU A 1 171 ? 1.422 -9.812 4.450 1.00 88.31 171 LEU A O 1
ATOM 1314 N N . GLY A 1 172 ? 0.563 -11.704 3.621 1.00 85.81 172 GLY A N 1
ATOM 1315 C CA . GLY A 1 172 ? 0.246 -12.317 4.914 1.00 85.81 172 GLY A CA 1
ATOM 1316 C C . GLY A 1 172 ? 1.385 -13.082 5.587 1.00 85.81 172 GLY A C 1
ATOM 1317 O O . GLY A 1 172 ? 1.165 -13.690 6.632 1.00 85.81 172 GLY A O 1
ATOM 1318 N N . ARG A 1 173 ? 2.594 -13.079 5.012 1.00 88.25 173 ARG A N 1
ATOM 1319 C CA . ARG A 1 173 ? 3.797 -13.648 5.638 1.00 88.25 173 ARG A CA 1
ATOM 1320 C C . ARG A 1 173 ? 4.825 -12.549 5.882 1.00 88.25 173 ARG A C 1
ATOM 1322 O O . ARG A 1 173 ? 5.372 -11.972 4.954 1.00 88.25 173 ARG A O 1
ATOM 1329 N N . VAL A 1 174 ? 5.102 -12.241 7.137 1.00 84.12 174 VAL A N 1
ATOM 1330 C CA . VAL A 1 174 ? 6.078 -11.224 7.539 1.00 84.12 174 VAL A CA 1
ATOM 1331 C C . VAL A 1 174 ? 7.488 -11.708 7.218 1.00 84.12 174 VAL A C 1
ATOM 1333 O O . VAL A 1 174 ? 7.783 -12.894 7.373 1.00 84.12 174 VAL A O 1
ATOM 1336 N N . LEU A 1 175 ? 8.329 -10.788 6.731 1.00 79.44 175 LEU A N 1
ATOM 1337 C CA . LEU A 1 175 ? 9.640 -11.081 6.140 1.00 79.44 175 LEU A CA 1
ATOM 1338 C C . LEU A 1 175 ? 9.582 -12.054 4.949 1.00 79.44 175 LEU A C 1
ATOM 1340 O O . LEU A 1 175 ? 10.552 -12.764 4.714 1.00 79.44 175 LEU A O 1
ATOM 1344 N N . SER A 1 176 ? 8.470 -12.094 4.205 1.00 70.06 176 SER A N 1
ATOM 1345 C CA . SER A 1 176 ? 8.439 -12.560 2.811 1.00 70.06 176 SER A CA 1
ATOM 1346 C C . SER A 1 176 ? 8.562 -11.356 1.869 1.00 70.06 176 SER A C 1
ATOM 1348 O O . SER A 1 176 ? 8.261 -10.228 2.262 1.00 70.06 176 SER A O 1
ATOM 1350 N N . GLY A 1 177 ? 8.964 -11.532 0.616 1.00 68.00 177 GLY A N 1
ATOM 1351 C CA . GLY A 1 177 ? 8.991 -10.427 -0.338 1.00 68.00 177 GLY A CA 1
ATOM 1352 C C . GLY A 1 177 ? 9.555 -10.819 -1.693 1.00 68.00 177 GLY A C 1
ATOM 1353 O O . GLY A 1 177 ? 10.149 -11.874 -1.852 1.00 68.00 177 GLY A O 1
ATOM 1354 N N . SER A 1 178 ? 9.367 -9.955 -2.682 1.00 65.50 178 SER A N 1
ATOM 1355 C CA . SER A 1 178 ? 10.006 -10.075 -3.998 1.00 65.50 178 SER A CA 1
ATOM 1356 C C . SER A 1 178 ? 11.286 -9.236 -4.109 1.00 65.50 178 SER A C 1
ATOM 1358 O O . SER A 1 178 ? 11.964 -9.284 -5.126 1.00 65.50 178 SER A O 1
ATOM 1360 N N . LYS A 1 179 ? 11.626 -8.463 -3.067 1.00 66.00 179 LYS A N 1
ATOM 1361 C CA . LYS A 1 179 ? 12.749 -7.509 -3.046 1.00 66.00 179 LYS A CA 1
ATOM 1362 C C . LYS A 1 179 ? 14.040 -8.102 -2.446 1.00 66.00 179 LYS A C 1
ATOM 1364 O O . LYS A 1 179 ? 14.812 -7.371 -1.837 1.00 66.00 179 LYS A O 1
ATOM 1369 N N . TYR A 1 180 ? 14.266 -9.414 -2.562 1.00 59.00 180 TYR A N 1
ATOM 1370 C CA . TYR A 1 180 ? 15.532 -10.023 -2.134 1.00 59.00 180 TYR A CA 1
ATOM 1371 C C . TYR A 1 180 ? 16.574 -9.831 -3.234 1.00 59.00 180 TYR A C 1
ATOM 1373 O O . TYR A 1 180 ? 16.399 -10.343 -4.330 1.00 59.00 180 TYR A O 1
ATOM 1381 N N . GLY A 1 181 ? 17.614 -9.055 -2.942 1.00 66.62 181 GLY A N 1
ATOM 1382 C CA . GLY A 1 181 ? 18.663 -8.693 -3.894 1.00 66.62 181 GLY A CA 1
ATOM 1383 C C . GLY A 1 181 ? 19.216 -7.305 -3.585 1.00 66.62 181 GLY A C 1
ATOM 1384 O O . GLY A 1 181 ? 18.568 -6.500 -2.909 1.00 66.62 181 GLY A O 1
ATOM 1385 N N . VAL A 1 182 ? 20.423 -6.999 -4.062 1.00 71.50 182 VAL A N 1
ATOM 1386 C CA . VAL A 1 182 ? 20.976 -5.643 -3.935 1.00 71.50 182 VAL A CA 1
ATOM 1387 C C . VAL A 1 182 ? 20.465 -4.825 -5.108 1.00 71.50 182 VAL A C 1
ATOM 1389 O O . VAL A 1 182 ? 21.038 -4.821 -6.194 1.00 71.50 182 VAL A O 1
ATOM 1392 N N . ARG A 1 183 ? 19.349 -4.138 -4.890 1.00 80.38 183 ARG A N 1
ATOM 1393 C CA . ARG A 1 183 ? 18.765 -3.203 -5.847 1.00 80.38 183 ARG A CA 1
ATOM 1394 C C . ARG A 1 183 ? 18.266 -1.977 -5.106 1.00 80.38 183 ARG A C 1
ATOM 1396 O O . ARG A 1 183 ? 17.791 -2.078 -3.978 1.00 80.38 183 ARG A O 1
ATOM 1403 N N . GLN A 1 184 ? 18.352 -0.816 -5.744 1.00 79.31 184 GLN A N 1
ATOM 1404 C CA . GLN A 1 184 ? 17.728 0.383 -5.204 1.00 79.31 184 GLN A CA 1
ATOM 1405 C C . GLN A 1 184 ? 16.200 0.238 -5.277 1.00 79.31 184 GLN A C 1
ATOM 1407 O O . GLN A 1 184 ? 15.625 0.118 -6.357 1.00 79.31 184 GLN A O 1
ATOM 1412 N N . THR A 1 185 ? 15.551 0.234 -4.117 1.00 79.75 185 THR A N 1
ATOM 1413 C CA . THR A 1 185 ? 14.091 0.290 -3.951 1.00 79.75 185 THR A CA 1
ATOM 1414 C C . THR A 1 185 ? 13.768 1.249 -2.811 1.00 79.75 185 THR A C 1
ATOM 1416 O O . THR A 1 185 ? 14.601 1.435 -1.921 1.00 79.75 185 THR A O 1
ATOM 1419 N N . ARG A 1 186 ? 12.575 1.859 -2.801 1.00 81.44 186 ARG A N 1
ATOM 1420 C CA . ARG A 1 186 ? 12.185 2.776 -1.710 1.00 81.44 186 ARG A CA 1
ATOM 1421 C C . ARG A 1 186 ? 12.100 2.047 -0.369 1.00 81.44 186 ARG A C 1
ATOM 1423 O O . ARG A 1 186 ? 12.629 2.514 0.636 1.00 81.44 186 ARG A O 1
ATOM 1430 N N . GLY A 1 187 ? 11.520 0.845 -0.378 1.00 70.44 187 GLY A N 1
ATOM 1431 C CA . GLY A 1 187 ? 11.465 -0.032 0.793 1.00 70.44 187 GLY A CA 1
ATOM 1432 C C . GLY A 1 187 ? 12.697 -0.936 0.919 1.00 70.44 187 GLY A C 1
ATOM 1433 O O . GLY A 1 187 ? 13.026 -1.647 -0.027 1.00 70.44 187 GLY A O 1
ATOM 1434 N N . LYS A 1 188 ? 13.332 -0.968 2.102 1.00 63.44 188 LYS A N 1
ATOM 1435 C CA . LYS A 1 188 ? 14.544 -1.773 2.383 1.00 63.44 188 LYS A CA 1
ATOM 1436 C C . LYS A 1 188 ? 14.266 -3.201 2.870 1.00 63.44 188 LYS A C 1
ATOM 1438 O O . LYS A 1 188 ? 15.030 -4.108 2.577 1.00 63.44 188 LYS A O 1
ATOM 1443 N N . PHE A 1 189 ? 13.185 -3.407 3.625 1.00 63.75 189 PHE A N 1
ATOM 1444 C CA . PHE A 1 189 ? 12.948 -4.671 4.346 1.00 63.75 189 PHE A CA 1
ATO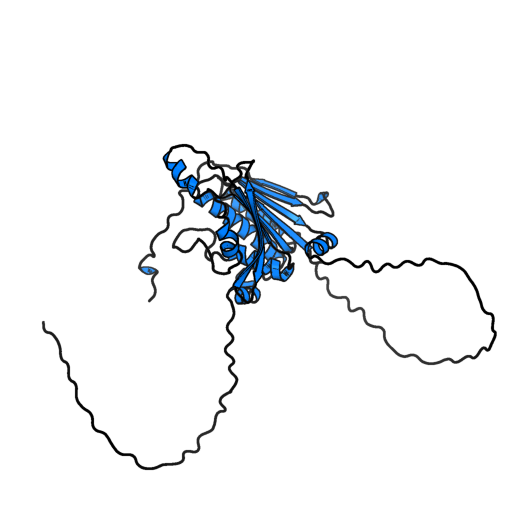M 1445 C C . PHE A 1 189 ? 11.728 -5.460 3.851 1.00 63.75 189 PHE A C 1
ATOM 1447 O O . PHE A 1 189 ? 11.385 -6.486 4.430 1.00 63.75 189 PHE A O 1
ATOM 1454 N N . GLY A 1 190 ? 11.011 -4.959 2.833 1.00 66.88 190 GLY A N 1
ATOM 1455 C CA . GLY A 1 190 ? 9.746 -5.560 2.375 1.00 66.88 190 GLY A CA 1
ATOM 1456 C C . GLY A 1 190 ? 8.663 -5.634 3.465 1.00 66.88 190 GLY A C 1
ATOM 1457 O O . GLY A 1 190 ? 7.707 -6.404 3.347 1.00 66.88 190 GLY A O 1
ATOM 1458 N N . LEU A 1 191 ? 8.836 -4.859 4.540 1.00 77.44 191 LEU A N 1
ATOM 1459 C CA . LEU A 1 191 ? 8.098 -4.993 5.791 1.00 77.44 191 LEU A CA 1
ATOM 1460 C C . LEU A 1 191 ? 6.935 -3.999 5.897 1.00 77.44 191 LEU A C 1
ATOM 1462 O O . LEU A 1 191 ? 5.908 -4.336 6.471 1.00 77.44 191 LEU A O 1
ATOM 1466 N N . GLY A 1 192 ? 7.056 -2.797 5.334 1.00 76.12 192 GLY A N 1
ATOM 1467 C CA . GLY A 1 192 ? 6.170 -1.685 5.681 1.00 76.12 192 GLY A CA 1
ATOM 1468 C C . GLY A 1 192 ? 4.684 -1.904 5.388 1.00 76.12 192 GLY A C 1
ATOM 1469 O O . GLY A 1 192 ? 3.865 -1.754 6.292 1.00 76.12 192 GLY A O 1
ATOM 1470 N N . ALA A 1 193 ? 4.321 -2.390 4.194 1.00 82.75 193 ALA A N 1
ATOM 1471 C CA . ALA A 1 193 ? 2.928 -2.763 3.909 1.00 82.75 193 ALA A CA 1
ATOM 1472 C C . ALA A 1 193 ? 2.420 -3.860 4.861 1.00 82.75 193 ALA A C 1
ATOM 1474 O O . ALA A 1 193 ? 1.293 -3.790 5.336 1.00 82.75 193 ALA A O 1
ATOM 1475 N N . LYS A 1 194 ? 3.268 -4.835 5.215 1.00 87.50 194 LYS A N 1
ATOM 1476 C CA . LYS A 1 194 ? 2.923 -5.909 6.162 1.00 87.50 194 LYS A CA 1
ATOM 1477 C C . LYS A 1 194 ? 2.713 -5.377 7.577 1.00 87.50 194 LYS A C 1
ATOM 1479 O O . LYS A 1 194 ? 1.834 -5.860 8.282 1.00 87.50 194 LYS A O 1
ATOM 1484 N N . MET A 1 195 ? 3.461 -4.350 7.979 1.00 87.56 195 MET A N 1
ATOM 1485 C CA . MET A 1 195 ? 3.254 -3.672 9.261 1.00 87.56 195 MET A CA 1
ATOM 1486 C C . MET A 1 195 ? 1.907 -2.971 9.321 1.00 87.56 195 MET A C 1
ATOM 1488 O O . MET A 1 195 ? 1.233 -3.069 10.345 1.00 87.56 195 MET A O 1
ATOM 1492 N N . ALA A 1 196 ? 1.474 -2.352 8.220 1.00 87.50 196 ALA A N 1
ATOM 1493 C CA . ALA A 1 196 ? 0.123 -1.810 8.131 1.00 87.50 196 ALA A CA 1
ATOM 1494 C C . ALA A 1 196 ? -0.938 -2.909 8.326 1.00 87.50 196 ALA A C 1
ATOM 1496 O O . ALA A 1 196 ? -1.945 -2.670 8.989 1.00 87.50 196 ALA A O 1
ATOM 1497 N N . LEU A 1 197 ? -0.686 -4.136 7.848 1.00 89.25 197 LEU A N 1
ATOM 1498 C CA . LEU A 1 197 ? -1.590 -5.273 8.067 1.00 89.25 197 LEU A CA 1
ATOM 1499 C C . LEU A 1 197 ? -1.620 -5.753 9.515 1.00 89.25 197 LEU A C 1
ATOM 1501 O O . LEU A 1 197 ? -2.699 -5.966 10.063 1.00 89.25 197 LEU A O 1
ATOM 1505 N N . ILE A 1 198 ? -0.458 -5.888 10.155 1.00 89.62 198 ILE A N 1
ATOM 1506 C CA . ILE A 1 198 ? -0.379 -6.242 11.579 1.00 89.62 198 ILE A CA 1
ATOM 1507 C C . ILE A 1 198 ? -1.086 -5.173 12.421 1.00 89.62 198 ILE A C 1
ATOM 1509 O O . ILE A 1 198 ? -1.845 -5.500 13.335 1.00 89.62 198 ILE A O 1
ATOM 1513 N N . TRP A 1 199 ? -0.882 -3.893 12.097 1.00 88.50 199 TRP A N 1
ATOM 1514 C CA . TRP A 1 199 ? -1.545 -2.787 12.781 1.00 88.50 199 TRP A CA 1
ATOM 1515 C C . TRP A 1 199 ? -3.058 -2.801 12.566 1.00 88.50 199 TRP A C 1
ATOM 1517 O O . TRP A 1 199 ? -3.806 -2.678 13.535 1.00 88.50 199 TRP A O 1
ATOM 1527 N N . SER A 1 200 ? -3.522 -3.009 11.331 1.00 90.94 200 SER A N 1
ATOM 1528 C CA . SER A 1 200 ? -4.941 -3.204 11.008 1.00 90.94 200 SER A CA 1
ATOM 1529 C C . SER A 1 200 ? -5.527 -4.336 11.849 1.00 90.94 200 SER A C 1
ATOM 1531 O O . SER A 1 200 ? -6.501 -4.143 12.570 1.00 90.94 200 SER A O 1
ATOM 1533 N N . LYS A 1 201 ? -4.870 -5.499 11.879 1.00 91.06 201 LYS A N 1
ATOM 1534 C CA . LYS A 1 201 ? -5.312 -6.649 12.673 1.00 91.06 201 LYS A CA 1
ATOM 1535 C C . LYS A 1 201 ? -5.418 -6.334 14.167 1.00 91.06 201 LYS A C 1
ATOM 1537 O O . LYS A 1 201 ? -6.401 -6.719 14.796 1.00 91.06 201 LYS A O 1
ATOM 1542 N N . LYS A 1 202 ? -4.432 -5.637 14.736 1.00 88.56 202 LYS A N 1
ATOM 1543 C CA . LYS A 1 202 ? -4.400 -5.303 16.168 1.00 88.56 202 LYS A CA 1
ATOM 1544 C C . LYS A 1 202 ? -5.409 -4.215 16.545 1.00 88.56 202 LYS A C 1
ATOM 1546 O O . LYS A 1 202 ? -6.000 -4.289 17.616 1.00 88.56 202 LYS A O 1
ATOM 1551 N N . SER A 1 203 ? -5.580 -3.206 15.691 1.00 88.50 203 SER A N 1
ATOM 1552 C CA . SER A 1 203 ? -6.422 -2.039 15.978 1.00 88.50 203 SER A CA 1
ATOM 1553 C C . SER A 1 203 ? -7.889 -2.255 15.610 1.00 88.50 203 SER A C 1
ATOM 1555 O O . SER A 1 203 ? -8.775 -1.906 16.383 1.00 88.50 203 SER A O 1
ATOM 1557 N N . THR A 1 204 ? -8.159 -2.847 14.447 1.00 89.94 204 THR A N 1
ATOM 1558 C CA . THR A 1 204 ? -9.516 -2.989 13.903 1.00 89.94 204 THR A CA 1
ATOM 1559 C C . THR A 1 204 ? -9.965 -4.436 13.849 1.00 89.94 204 THR A C 1
ATOM 1561 O O . THR A 1 204 ? -11.149 -4.709 14.013 1.00 89.94 204 THR A O 1
ATOM 1564 N N . GLY A 1 205 ? -9.043 -5.377 13.635 1.00 90.25 205 GLY A N 1
ATOM 1565 C CA . GLY A 1 205 ? -9.361 -6.795 13.463 1.00 90.25 205 GLY A CA 1
ATOM 1566 C C . GLY A 1 205 ? -10.130 -7.110 12.177 1.00 90.25 205 GLY A C 1
ATOM 1567 O O . GLY A 1 205 ? -10.474 -8.272 11.959 1.00 90.25 205 GLY A O 1
ATOM 1568 N N . VAL A 1 206 ? -10.387 -6.100 11.341 1.00 91.56 206 VAL A N 1
ATOM 1569 C CA . VAL A 1 206 ? -11.082 -6.241 10.063 1.00 91.56 206 VAL A CA 1
ATOM 1570 C C . VAL A 1 206 ? -10.086 -6.772 9.024 1.00 91.56 206 VAL A C 1
ATOM 1572 O O . VAL A 1 206 ? -8.960 -6.266 8.955 1.00 91.56 206 VAL A O 1
ATOM 1575 N N . PRO A 1 207 ? -10.465 -7.790 8.230 1.00 93.25 207 PRO A N 1
ATOM 1576 C CA . PRO A 1 207 ? -9.632 -8.293 7.146 1.00 93.25 207 PRO A CA 1
ATOM 1577 C C . PRO A 1 207 ? -9.318 -7.225 6.098 1.00 93.25 207 PRO A C 1
ATOM 1579 O O . PRO A 1 207 ? -10.121 -6.331 5.834 1.00 93.25 207 PRO A O 1
ATOM 1582 N N . ILE A 1 208 ? -8.161 -7.356 5.462 1.00 93.88 208 ILE A N 1
ATOM 1583 C CA . ILE A 1 208 ? -7.722 -6.460 4.391 1.00 93.88 208 ILE A CA 1
ATOM 1584 C C . ILE A 1 208 ? -8.273 -6.961 3.071 1.00 93.88 208 ILE A C 1
ATOM 1586 O O . ILE A 1 208 ? -8.373 -8.169 2.852 1.00 93.88 208 ILE A O 1
ATOM 1590 N N . LYS A 1 209 ? -8.587 -6.037 2.170 1.00 96.38 209 LYS A N 1
ATOM 1591 C CA . LYS A 1 209 ? -9.063 -6.365 0.836 1.00 96.38 209 LYS A CA 1
ATOM 1592 C C . LYS A 1 209 ? -8.090 -5.856 -0.211 1.00 96.38 209 LYS A C 1
ATOM 1594 O O . LYS A 1 209 ? -7.649 -4.712 -0.185 1.00 96.38 209 LYS A O 1
ATOM 1599 N N . ILE A 1 210 ? -7.750 -6.740 -1.133 1.00 96.25 210 ILE A N 1
ATOM 1600 C CA . ILE A 1 210 ? -6.839 -6.464 -2.229 1.00 96.25 210 ILE A CA 1
ATOM 1601 C C . ILE A 1 210 ? -7.545 -6.839 -3.516 1.00 96.25 210 ILE A C 1
ATOM 1603 O O . ILE A 1 210 ? -8.073 -7.943 -3.644 1.00 96.25 210 ILE A O 1
ATOM 1607 N N . LYS A 1 211 ? -7.532 -5.927 -4.480 1.00 96.75 211 LYS A N 1
ATOM 1608 C CA . LYS A 1 211 ? -7.841 -6.233 -5.871 1.00 96.75 211 LYS A CA 1
ATOM 1609 C C . LYS A 1 211 ? -6.604 -5.965 -6.695 1.00 96.75 211 LYS A C 1
ATOM 1611 O O . LYS A 1 211 ? -5.947 -4.950 -6.506 1.00 96.75 211 LYS A O 1
ATOM 1616 N N . THR A 1 212 ? -6.265 -6.856 -7.603 1.00 95.56 212 THR A N 1
ATOM 1617 C CA . THR A 1 212 ? -5.084 -6.673 -8.437 1.00 95.56 212 THR A CA 1
ATOM 1618 C C . THR A 1 212 ? -5.273 -7.347 -9.773 1.00 95.56 212 THR A C 1
ATOM 1620 O O . THR A 1 212 ? -5.967 -8.355 -9.889 1.00 95.56 212 THR A O 1
ATOM 1623 N N . SER A 1 213 ? -4.656 -6.764 -10.781 1.00 93.12 213 SER A N 1
ATOM 1624 C CA . SER A 1 213 ? -4.575 -7.308 -12.118 1.00 93.12 213 SER A CA 1
ATOM 1625 C C . SER A 1 213 ? -3.109 -7.267 -12.513 1.00 93.12 213 SER A C 1
ATOM 1627 O O . SER A 1 213 ? -2.461 -6.228 -12.380 1.00 93.12 213 SER A O 1
ATOM 1629 N N . HIS A 1 214 ? -2.581 -8.419 -12.908 1.00 88.12 214 HIS A N 1
ATOM 1630 C CA . HIS A 1 214 ? -1.162 -8.642 -13.168 1.00 88.12 214 HIS A CA 1
ATOM 1631 C C . HIS A 1 214 ? -0.967 -9.042 -14.629 1.00 88.12 214 HIS A C 1
ATOM 1633 O O . HIS A 1 214 ? -1.823 -9.713 -15.213 1.00 88.12 214 HIS A O 1
ATOM 1639 N N . PHE A 1 215 ? 0.179 -8.681 -15.202 1.00 73.12 215 PHE A N 1
ATOM 1640 C CA . PHE A 1 215 ? 0.598 -9.151 -16.524 1.00 73.12 215 PHE A CA 1
ATOM 1641 C C . PHE A 1 215 ? 0.689 -10.683 -16.528 1.00 73.12 215 PHE A C 1
ATOM 1643 O O . PHE A 1 215 ? 1.480 -11.266 -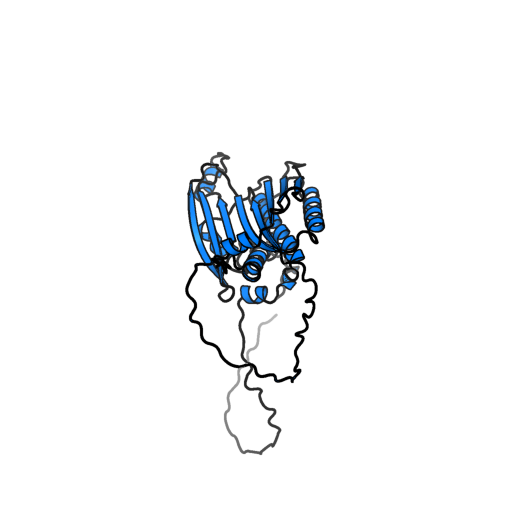15.793 1.00 73.12 215 PHE A O 1
ATOM 1650 N N . GLY A 1 216 ? -0.153 -11.389 -17.280 1.00 58.84 216 GLY A N 1
ATOM 1651 C CA . GLY A 1 216 ? -0.131 -12.858 -17.266 1.00 58.84 216 GLY A CA 1
ATOM 1652 C C . GLY A 1 216 ? 1.246 -13.424 -17.659 1.00 58.84 216 GLY A C 1
ATOM 1653 O O . GLY A 1 216 ? 1.982 -12.815 -18.427 1.00 58.84 216 GLY A O 1
ATOM 1654 N N . ALA A 1 217 ? 1.603 -14.629 -17.203 1.00 50.03 217 ALA A N 1
ATOM 1655 C CA . ALA A 1 217 ? 2.829 -15.303 -17.666 1.00 50.03 217 ALA A CA 1
ATOM 1656 C C . ALA A 1 217 ? 2.827 -15.559 -19.193 1.00 50.03 217 ALA A C 1
ATOM 1658 O O . ALA A 1 217 ? 3.876 -15.620 -19.829 1.00 50.03 217 ALA A O 1
ATOM 1659 N N . SER A 1 218 ? 1.640 -15.659 -19.797 1.00 46.16 218 SER A N 1
ATOM 1660 C CA . SER A 1 218 ? 1.417 -15.713 -21.246 1.00 46.16 218 SER A CA 1
ATOM 1661 C C . SER A 1 218 ? 1.676 -14.385 -21.974 1.00 46.16 218 SER A C 1
ATOM 1663 O O . SER A 1 218 ? 1.784 -14.383 -23.197 1.00 46.16 218 SER A O 1
ATOM 1665 N N . ASP A 1 219 ? 1.797 -13.276 -21.245 1.00 50.84 219 ASP A N 1
ATOM 1666 C CA . ASP A 1 219 ? 1.977 -11.921 -21.782 1.00 50.84 219 ASP A CA 1
ATOM 1667 C C . ASP A 1 219 ? 3.457 -11.598 -22.055 1.00 50.84 219 ASP A C 1
ATOM 1669 O O . ASP A 1 219 ? 3.781 -10.853 -22.978 1.00 50.84 219 ASP A O 1
ATOM 1673 N N . HIS A 1 220 ? 4.386 -12.269 -21.356 1.00 46.31 220 HIS A N 1
ATOM 1674 C CA . HIS A 1 220 ? 5.824 -12.182 -21.645 1.00 46.31 220 HIS A CA 1
ATOM 1675 C C . HIS A 1 220 ? 6.178 -12.613 -23.078 1.00 46.31 220 HIS A C 1
ATOM 1677 O O . HIS A 1 220 ? 7.115 -12.071 -23.654 1.00 46.31 220 HIS A O 1
ATOM 1683 N N . LYS A 1 221 ? 5.416 -13.541 -23.680 1.00 42.41 221 LYS A N 1
ATOM 1684 C CA . LYS A 1 221 ? 5.623 -13.977 -25.074 1.00 42.41 221 LYS A CA 1
ATOM 1685 C C . LYS A 1 221 ? 5.076 -12.989 -26.114 1.00 42.41 221 LYS A C 1
ATOM 1687 O O . LYS A 1 221 ? 5.555 -12.982 -27.241 1.00 42.41 221 LYS A O 1
ATOM 1692 N N . ARG A 1 222 ? 4.092 -12.150 -25.763 1.00 47.50 222 ARG A N 1
ATOM 1693 C CA . ARG A 1 222 ? 3.538 -11.123 -26.670 1.00 47.50 222 ARG A CA 1
ATOM 1694 C C . ARG A 1 222 ? 4.434 -9.896 -26.786 1.00 47.50 222 ARG A C 1
ATOM 1696 O O . ARG A 1 222 ? 4.476 -9.282 -27.846 1.00 47.50 222 ARG A O 1
ATOM 1703 N N . HIS A 1 223 ? 5.212 -9.605 -25.746 1.00 47.34 223 HIS A N 1
ATOM 1704 C CA . HIS A 1 223 ? 6.146 -8.480 -25.736 1.00 47.34 223 HIS A CA 1
ATOM 1705 C C . HIS A 1 223 ? 7.257 -8.597 -26.801 1.00 47.34 223 HIS A C 1
ATOM 1707 O O . HIS A 1 223 ? 7.748 -7.578 -27.279 1.00 47.34 223 HIS A O 1
ATOM 1713 N N . GLU A 1 224 ? 7.616 -9.818 -27.221 1.00 47.50 224 GLU A N 1
ATOM 1714 C CA . GLU A 1 224 ? 8.539 -10.056 -28.346 1.00 47.50 224 GLU A CA 1
ATOM 1715 C C . GLU A 1 224 ? 7.887 -9.812 -29.720 1.00 47.50 224 GLU A C 1
ATOM 1717 O O . GLU A 1 224 ? 8.587 -9.629 -30.711 1.00 47.50 224 GLU A O 1
ATOM 1722 N N . SER A 1 225 ? 6.551 -9.774 -29.790 1.00 47.25 225 SER A N 1
ATOM 1723 C CA . SER A 1 225 ? 5.782 -9.607 -31.033 1.00 47.25 225 SER A CA 1
ATOM 1724 C C . SER A 1 225 ? 5.388 -8.150 -31.330 1.00 47.25 225 SER A C 1
ATOM 1726 O O . SER A 1 225 ? 4.686 -7.905 -32.307 1.00 47.25 225 SER A O 1
ATOM 1728 N N . GLY A 1 226 ? 5.827 -7.181 -30.516 1.00 46.75 226 GLY A N 1
ATOM 1729 C CA . GLY A 1 226 ? 5.601 -5.747 -30.757 1.00 46.75 226 GLY A CA 1
ATOM 1730 C C . GLY A 1 226 ? 4.175 -5.242 -30.494 1.00 46.75 226 GLY A C 1
ATOM 1731 O O . GLY A 1 226 ? 3.882 -4.091 -30.804 1.00 46.75 226 GLY A O 1
ATOM 1732 N N . ASP A 1 227 ? 3.299 -6.070 -29.920 1.00 49.75 227 ASP A N 1
ATOM 1733 C CA . ASP A 1 227 ? 1.948 -5.670 -29.518 1.00 49.75 227 ASP A CA 1
ATOM 1734 C C . ASP A 1 227 ? 2.007 -5.087 -28.093 1.00 49.75 227 ASP A C 1
ATOM 1736 O O . ASP A 1 227 ? 2.127 -5.822 -27.112 1.00 49.75 227 ASP A O 1
ATOM 1740 N N . ASP A 1 228 ? 1.984 -3.755 -27.974 1.00 51.59 228 ASP A N 1
ATOM 1741 C CA . ASP A 1 228 ? 2.154 -2.974 -26.726 1.00 51.59 228 ASP A CA 1
ATOM 1742 C C . ASP A 1 228 ? 0.933 -3.065 -25.776 1.00 51.59 228 ASP A C 1
ATOM 1744 O O . ASP A 1 228 ? 0.736 -2.254 -24.866 1.00 51.59 228 ASP A O 1
ATOM 1748 N N . ASN A 1 229 ? 0.074 -4.066 -25.986 1.00 52.84 229 ASN A N 1
ATOM 1749 C CA . ASN A 1 229 ? -1.177 -4.249 -25.267 1.00 52.84 229 ASN A CA 1
ATOM 1750 C C . ASN A 1 229 ? -0.952 -4.903 -23.902 1.00 52.84 229 ASN A C 1
ATOM 1752 O O . ASN A 1 229 ? -1.221 -6.080 -23.666 1.00 52.84 229 ASN A O 1
ATOM 1756 N N . ARG A 1 230 ? -0.484 -4.068 -22.977 1.00 59.22 230 ARG A N 1
ATOM 1757 C CA . ARG A 1 230 ? -0.324 -4.314 -21.544 1.00 59.22 230 ARG A CA 1
ATOM 1758 C C . ARG A 1 230 ? -1.681 -4.414 -20.823 1.00 59.22 230 ARG A C 1
ATOM 1760 O O . ARG A 1 230 ? -1.970 -3.625 -19.927 1.00 59.22 230 ARG A O 1
ATOM 1767 N N . PHE A 1 231 ? -2.523 -5.376 -21.206 1.00 65.19 231 PHE A N 1
ATOM 1768 C CA . PHE A 1 231 ? -3.827 -5.616 -20.579 1.00 65.19 231 PHE A CA 1
ATOM 1769 C C . PHE A 1 231 ? -3.805 -6.840 -19.670 1.00 65.19 231 PHE A C 1
ATOM 1771 O O . PHE A 1 231 ? -3.585 -7.971 -20.100 1.00 65.19 231 PHE A O 1
ATOM 1778 N N . GLY A 1 232 ? -4.129 -6.634 -18.398 1.00 68.44 232 GLY A N 1
ATOM 1779 C CA . GLY A 1 232 ? -4.359 -7.740 -17.481 1.00 68.44 232 GLY A CA 1
ATOM 1780 C C . GLY A 1 232 ? -5.656 -8.444 -17.858 1.00 68.44 232 GLY A C 1
ATOM 1781 O O . GLY A 1 232 ? -6.667 -7.791 -18.092 1.00 68.44 232 GLY A O 1
ATOM 1782 N N . GLN A 1 233 ? -5.643 -9.769 -17.943 1.00 80.50 233 GLN A N 1
ATOM 1783 C CA . GLN A 1 233 ? -6.800 -10.544 -18.416 1.00 80.50 233 GLN A CA 1
ATOM 1784 C C . GLN A 1 233 ? -7.804 -10.836 -17.295 1.00 80.50 233 GLN A C 1
ATOM 1786 O O . GLN A 1 233 ? -8.996 -11.028 -17.539 1.00 80.50 233 GLN A O 1
ATOM 1791 N N . GLU A 1 234 ? -7.325 -10.844 -16.053 1.00 90.69 234 GLU A N 1
ATOM 1792 C CA . GLU A 1 234 ? -8.081 -11.245 -14.874 1.00 90.69 234 GLU A CA 1
ATOM 1793 C C . GLU A 1 234 ? -7.856 -10.246 -13.739 1.00 90.69 234 GLU A C 1
ATOM 1795 O O . GLU A 1 234 ? -6.728 -9.827 -13.478 1.00 90.69 234 GLU A O 1
ATOM 1800 N N . ILE A 1 235 ? -8.924 -9.916 -13.017 1.00 94.25 235 ILE A N 1
ATOM 1801 C CA . ILE A 1 235 ? -8.842 -9.224 -11.734 1.00 94.25 235 ILE A CA 1
ATOM 1802 C C . ILE A 1 235 ? -8.928 -10.280 -10.639 1.00 94.25 235 ILE A C 1
ATOM 1804 O O . ILE A 1 235 ? -9.933 -10.976 -10.491 1.00 94.25 235 ILE A O 1
ATOM 1808 N N . SER A 1 236 ? -7.868 -10.375 -9.848 1.00 96.00 236 SER A N 1
ATOM 1809 C CA . SER A 1 236 ? -7.822 -11.171 -8.630 1.00 96.00 236 SER A CA 1
ATOM 1810 C C . SER A 1 236 ? -8.318 -10.343 -7.454 1.00 96.00 236 SER A C 1
ATOM 1812 O O . SER A 1 236 ? -7.812 -9.247 -7.217 1.00 96.00 236 SER A O 1
ATOM 1814 N N . THR A 1 237 ? -9.281 -10.867 -6.702 1.00 97.25 237 THR A N 1
ATOM 1815 C CA . THR A 1 237 ? -9.713 -10.297 -5.421 1.00 97.25 237 THR A CA 1
ATOM 1816 C C . THR A 1 237 ? -9.286 -11.233 -4.299 1.00 97.25 237 THR A C 1
ATOM 1818 O O . THR A 1 237 ? -9.554 -12.430 -4.349 1.00 97.25 237 THR A O 1
ATOM 1821 N N . CYS A 1 238 ? -8.611 -10.693 -3.288 1.00 96.81 238 CYS A N 1
ATOM 1822 C CA . CYS A 1 238 ? -8.185 -11.422 -2.102 1.00 96.81 238 CYS A CA 1
ATOM 1823 C C . CYS A 1 238 ? -8.629 -10.661 -0.850 1.00 96.81 238 CYS A C 1
ATOM 1825 O O . CYS A 1 238 ? -8.243 -9.507 -0.656 1.00 96.81 238 CYS A O 1
ATOM 1827 N N . VAL A 1 239 ? -9.397 -11.318 0.016 1.00 96.25 239 VAL A N 1
ATOM 1828 C CA . VAL A 1 239 ? -9.687 -10.842 1.373 1.00 96.25 239 VAL A CA 1
ATOM 1829 C C . VAL A 1 239 ? -8.826 -11.645 2.335 1.00 96.25 239 VAL A C 1
ATOM 1831 O O . VAL A 1 239 ? -8.934 -12.872 2.411 1.00 96.25 239 VAL A O 1
ATOM 1834 N N . LEU A 1 240 ? -7.933 -10.953 3.033 1.00 92.88 240 LEU A N 1
ATOM 1835 C CA . LEU A 1 240 ? -6.829 -11.549 3.766 1.00 92.88 240 LEU A CA 1
ATOM 1836 C C . LEU A 1 240 ? -6.822 -11.106 5.227 1.00 92.88 240 LEU A C 1
ATOM 1838 O O . LEU A 1 240 ? -6.860 -9.920 5.547 1.00 92.88 240 LEU A O 1
ATOM 1842 N N . ASP A 1 241 ? -6.696 -12.086 6.108 1.00 92.44 241 ASP A N 1
ATOM 1843 C CA . ASP A 1 241 ? -6.356 -11.927 7.514 1.00 92.44 241 ASP A CA 1
ATOM 1844 C C . ASP A 1 241 ? -4.963 -12.538 7.778 1.00 92.44 241 ASP A C 1
ATOM 1846 O O . ASP A 1 241 ? -4.431 -13.282 6.949 1.00 92.44 241 ASP A O 1
ATOM 1850 N N . ILE A 1 242 ? -4.337 -12.224 8.914 1.00 91.00 242 ILE A N 1
ATOM 1851 C CA . ILE A 1 242 ? -2.995 -12.716 9.265 1.00 91.00 242 ILE A CA 1
ATOM 1852 C C . ILE A 1 242 ? -3.040 -13.459 10.597 1.00 91.00 242 ILE A C 1
ATOM 1854 O O . ILE A 1 242 ? -3.486 -12.922 11.613 1.00 91.00 242 ILE A O 1
ATOM 1858 N N . ASP A 1 243 ? -2.514 -14.685 10.602 1.00 91.56 243 ASP A N 1
ATOM 1859 C CA . ASP A 1 243 ? -2.164 -15.395 11.830 1.00 91.56 243 ASP A CA 1
ATOM 1860 C C . ASP A 1 243 ? -0.786 -14.909 12.303 1.00 91.56 243 ASP A C 1
ATOM 1862 O O . ASP A 1 243 ? 0.256 -15.307 11.770 1.00 91.56 243 ASP A O 1
ATOM 1866 N N . ILE A 1 244 ? -0.801 -14.006 13.286 1.00 89.81 244 ILE A N 1
ATOM 1867 C CA . ILE A 1 244 ? 0.397 -13.370 13.851 1.00 89.81 244 ILE A CA 1
ATOM 1868 C C . ILE A 1 244 ? 1.298 -14.410 14.533 1.00 89.81 244 ILE A C 1
ATOM 1870 O O . ILE A 1 244 ? 2.517 -14.359 14.390 1.00 89.81 244 ILE A O 1
ATOM 1874 N N . TYR A 1 245 ? 0.731 -15.398 15.221 1.00 90.69 245 TYR A N 1
ATOM 1875 C CA . TYR A 1 245 ? 1.518 -16.391 15.954 1.00 90.69 245 TYR A CA 1
ATOM 1876 C C . TYR A 1 245 ? 2.185 -17.387 15.007 1.00 90.69 245 TYR A C 1
ATOM 1878 O O . TYR A 1 245 ? 3.348 -17.739 15.182 1.00 90.69 245 TYR A O 1
ATOM 1886 N N . LYS A 1 246 ? 1.485 -17.807 13.948 1.00 91.00 246 LYS A N 1
ATOM 1887 C CA . LYS A 1 246 ? 2.043 -18.756 12.970 1.00 91.00 246 LYS A CA 1
ATOM 1888 C C . LYS A 1 246 ? 2.812 -18.090 11.833 1.00 91.00 246 LYS A C 1
ATOM 1890 O O . LYS A 1 246 ? 3.429 -18.809 11.047 1.00 91.00 246 LYS A O 1
ATOM 18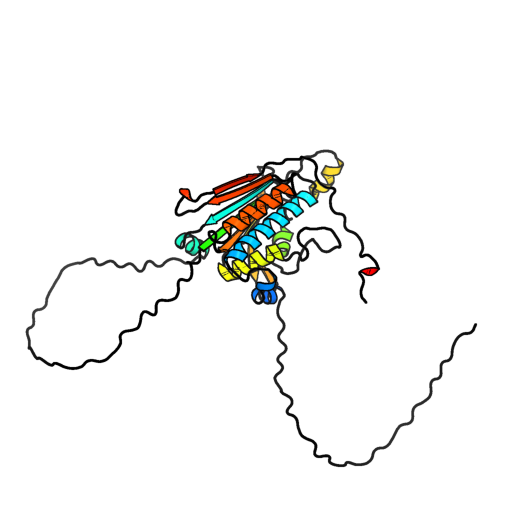95 N N . ASN A 1 247 ? 2.771 -16.760 11.725 1.00 91.25 247 ASN A N 1
ATOM 1896 C CA . ASN A 1 247 ? 3.291 -15.988 10.592 1.00 91.25 247 ASN A CA 1
ATOM 1897 C C . ASN A 1 247 ? 2.767 -16.517 9.240 1.00 91.25 247 ASN A C 1
ATOM 1899 O O . ASN A 1 247 ? 3.537 -16.833 8.324 1.00 91.25 247 ASN A O 1
ATOM 1903 N N . ARG A 1 248 ? 1.446 -16.704 9.138 1.00 92.62 248 ARG A N 1
ATOM 1904 C CA . ARG A 1 248 ? 0.801 -17.281 7.949 1.00 92.62 248 ARG A CA 1
ATOM 1905 C C . ARG A 1 248 ? -0.408 -16.459 7.502 1.00 92.62 248 ARG A C 1
ATOM 1907 O O . ARG A 1 248 ? -1.153 -15.964 8.351 1.00 92.62 248 ARG A O 1
ATOM 1914 N N . PRO A 1 249 ? -0.651 -16.378 6.182 1.00 93.38 249 PRO A N 1
ATOM 1915 C CA . PRO A 1 249 ? -1.880 -15.803 5.666 1.00 93.38 249 PRO A CA 1
ATOM 1916 C C . PRO A 1 249 ? -3.085 -16.659 6.056 1.00 93.38 249 PRO A C 1
ATOM 1918 O O . PRO A 1 249 ? -3.053 -17.886 5.942 1.00 93.38 249 PRO A O 1
ATOM 1921 N N . ARG A 1 250 ? -4.172 -16.000 6.447 1.00 94.00 250 ARG A N 1
ATOM 1922 C CA . ARG A 1 250 ? -5.505 -16.583 6.572 1.00 94.00 250 ARG A CA 1
ATOM 1923 C C . ARG A 1 250 ? -6.389 -15.985 5.483 1.00 94.00 250 ARG A C 1
ATOM 1925 O O . ARG A 1 250 ? -6.885 -14.870 5.607 1.00 94.00 250 ARG A O 1
ATOM 1932 N N . VAL A 1 251 ? -6.567 -16.735 4.405 1.00 95.44 251 VAL A N 1
ATOM 1933 C CA . VAL A 1 251 ? -7.386 -16.323 3.262 1.00 95.44 251 VAL A CA 1
ATOM 1934 C C . VAL A 1 251 ? -8.864 -16.518 3.599 1.00 95.44 251 VAL A C 1
ATOM 1936 O O . VAL A 1 251 ? -9.260 -17.606 4.011 1.00 95.44 251 VAL A O 1
ATOM 1939 N N . ILE A 1 252 ? -9.661 -15.462 3.449 1.00 94.94 252 ILE A N 1
ATOM 1940 C CA . ILE A 1 252 ? -11.119 -15.485 3.646 1.00 94.94 252 ILE A CA 1
ATOM 1941 C C . ILE A 1 252 ? -11.825 -15.600 2.297 1.00 94.94 252 ILE A C 1
ATOM 1943 O O . ILE A 1 252 ? -12.750 -16.390 2.146 1.00 94.94 252 ILE A O 1
ATOM 1947 N N . GLU A 1 253 ? -11.354 -14.843 1.311 1.00 96.31 253 GLU A N 1
ATOM 1948 C CA . GLU A 1 253 ? -11.843 -14.882 -0.063 1.00 96.31 253 GLU A CA 1
ATOM 1949 C C . GLU A 1 253 ? -10.645 -14.815 -1.008 1.00 96.31 253 GLU A C 1
ATOM 1951 O O . GLU A 1 253 ? -9.723 -14.030 -0.778 1.00 96.31 253 GLU A O 1
ATOM 1956 N N . HIS A 1 254 ? -10.655 -15.627 -2.064 1.00 96.88 254 HIS A N 1
ATOM 1957 C CA . HIS A 1 254 ? -9.661 -15.561 -3.128 1.00 96.88 254 HIS A CA 1
ATOM 1958 C C . HIS A 1 254 ? -10.302 -15.966 -4.450 1.00 96.88 254 HIS A C 1
ATOM 1960 O O . HIS A 1 254 ? -10.583 -17.139 -4.685 1.00 96.88 254 HIS A O 1
ATOM 1966 N N . THR A 1 255 ? -10.608 -14.974 -5.278 1.00 96.81 255 THR A N 1
ATOM 1967 C CA . THR A 1 255 ? -11.420 -15.139 -6.485 1.00 96.81 255 THR A CA 1
ATOM 1968 C C . THR A 1 255 ? -10.761 -14.457 -7.678 1.00 96.81 255 THR A C 1
ATOM 1970 O O . THR A 1 255 ? -9.959 -13.531 -7.528 1.00 96.81 255 THR A O 1
ATOM 1973 N N . LYS A 1 256 ? -11.097 -14.932 -8.879 1.00 94.44 256 LYS A N 1
ATOM 1974 C CA . LYS A 1 256 ? -10.699 -14.338 -10.156 1.00 94.44 256 LYS A CA 1
ATOM 1975 C C . LYS A 1 256 ? -11.935 -13.997 -10.963 1.00 94.44 256 LYS A C 1
ATOM 1977 O O . LYS A 1 256 ? -12.861 -14.802 -11.041 1.00 94.44 256 LYS A O 1
ATOM 1982 N N . VAL A 1 257 ? -11.926 -12.830 -11.591 1.00 94.25 257 VAL A N 1
ATOM 1983 C CA . VAL A 1 257 ? -12.962 -12.418 -12.541 1.00 94.25 257 VAL A CA 1
ATOM 1984 C C . VAL A 1 257 ? -12.323 -11.902 -13.832 1.00 94.25 257 VAL A C 1
ATOM 1986 O O . VAL A 1 257 ? -11.233 -11.331 -13.768 1.00 94.25 257 VAL A O 1
ATOM 1989 N N . PRO A 1 258 ? -12.972 -12.056 -15.001 1.00 92.06 258 PRO A N 1
ATOM 1990 C CA . PRO A 1 258 ? -12.470 -11.486 -16.250 1.00 92.06 258 PRO A CA 1
ATOM 1991 C C . PRO A 1 258 ? -12.338 -9.962 -16.170 1.00 92.06 258 PRO A C 1
ATOM 1993 O O . PRO A 1 258 ? -13.251 -9.271 -15.706 1.00 92.06 258 PRO A O 1
ATOM 1996 N N . ASN A 1 259 ? -11.220 -9.427 -16.653 1.00 90.69 259 ASN A N 1
ATOM 1997 C CA . ASN A 1 259 ? -10.946 -7.997 -16.634 1.00 90.69 259 ASN A CA 1
ATOM 1998 C C . ASN A 1 259 ? -11.497 -7.299 -17.883 1.00 90.69 259 ASN A C 1
ATOM 2000 O O . ASN A 1 259 ? -10.819 -7.169 -18.898 1.00 90.69 259 ASN A O 1
ATOM 2004 N N . LYS A 1 260 ? -12.740 -6.824 -17.801 1.00 88.25 260 LYS A N 1
ATOM 2005 C CA . LYS A 1 260 ? -13.401 -6.128 -18.919 1.00 88.25 260 LYS A CA 1
ATOM 2006 C C . LYS A 1 260 ? -12.821 -4.740 -19.206 1.00 88.25 260 LYS A C 1
ATOM 2008 O O . LYS A 1 260 ? -12.938 -4.257 -20.323 1.00 88.25 260 LYS A O 1
ATOM 2013 N N . GLU A 1 261 ? -12.231 -4.103 -18.198 1.00 86.25 261 GLU A N 1
ATOM 2014 C CA . GLU A 1 261 ? -11.711 -2.732 -18.283 1.00 86.25 261 GLU A CA 1
ATOM 2015 C C . GLU A 1 261 ? -10.240 -2.684 -18.721 1.00 86.25 261 GLU A C 1
ATOM 2017 O O . GLU A 1 261 ? -9.706 -1.603 -18.949 1.00 86.25 261 GLU A O 1
ATOM 2022 N N . GLY A 1 262 ? -9.559 -3.833 -18.787 1.00 85.75 262 GLY A N 1
ATOM 2023 C CA . GLY A 1 262 ? -8.132 -3.900 -19.110 1.00 85.75 262 GLY A CA 1
ATOM 2024 C C . GLY A 1 262 ? -7.218 -3.256 -18.059 1.00 85.75 262 GLY A C 1
ATOM 2025 O O . GLY A 1 262 ? -6.035 -3.065 -18.320 1.00 85.75 262 GLY A O 1
ATOM 2026 N N . TRP A 1 263 ? -7.723 -2.928 -16.863 1.00 90.88 263 TRP A N 1
ATOM 2027 C CA . TRP A 1 263 ? -6.917 -2.316 -15.801 1.00 90.88 263 TRP A CA 1
ATOM 2028 C C . TRP A 1 263 ? -5.772 -3.239 -15.370 1.00 90.88 263 TRP A C 1
ATOM 2030 O O . TRP A 1 263 ? -5.990 -4.428 -15.156 1.00 90.88 263 TRP A O 1
ATOM 2040 N N . VAL A 1 264 ? -4.573 -2.695 -15.183 1.00 91.44 264 VAL A N 1
ATOM 2041 C CA . VAL A 1 264 ? -3.425 -3.385 -14.574 1.00 91.44 264 VAL A CA 1
ATOM 2042 C C . VAL A 1 264 ? -2.962 -2.565 -13.386 1.00 91.44 264 VAL A C 1
ATOM 2044 O O . VAL A 1 264 ? -2.966 -1.340 -13.465 1.00 91.44 264 VAL A O 1
ATOM 2047 N N . GLY A 1 265 ? -2.618 -3.229 -12.285 1.00 94.69 265 GLY A N 1
ATOM 2048 C CA . GLY A 1 265 ? -2.172 -2.577 -11.059 1.00 94.69 265 GLY A CA 1
ATOM 2049 C C . GLY A 1 265 ? -2.732 -3.223 -9.802 1.00 94.69 265 GLY A C 1
ATOM 2050 O O . GLY A 1 265 ? -3.224 -4.359 -9.804 1.00 94.69 265 GLY A O 1
ATOM 2051 N N . THR A 1 266 ? -2.643 -2.492 -8.698 1.00 96.56 266 THR A N 1
ATOM 2052 C CA . THR A 1 266 ? -3.146 -2.923 -7.392 1.00 96.56 266 THR A CA 1
ATOM 2053 C C . THR A 1 266 ? -4.086 -1.879 -6.805 1.00 96.56 266 THR A C 1
ATOM 2055 O O . THR A 1 266 ? -3.862 -0.681 -6.911 1.00 96.56 266 THR A O 1
ATOM 2058 N N . LEU A 1 267 ? -5.164 -2.344 -6.185 1.00 97.75 267 LEU A N 1
ATOM 2059 C CA . LEU A 1 267 ? -6.020 -1.597 -5.280 1.00 97.75 267 LEU A CA 1
ATOM 2060 C C . LEU A 1 267 ? -5.916 -2.271 -3.915 1.00 97.75 267 LEU A C 1
ATOM 2062 O O . LEU A 1 267 ? -6.300 -3.431 -3.749 1.00 97.75 267 LEU A O 1
ATOM 2066 N N . PHE A 1 268 ? -5.388 -1.535 -2.950 1.00 96.44 268 PHE A N 1
ATOM 2067 C CA . PHE A 1 268 ? -5.140 -2.003 -1.599 1.00 96.44 268 PHE A CA 1
ATOM 2068 C C . PHE A 1 268 ? -6.031 -1.254 -0.616 1.00 96.44 268 PHE A C 1
ATOM 2070 O O . PHE A 1 268 ? -5.885 -0.042 -0.478 1.00 96.44 268 PHE A O 1
ATOM 2077 N N . GLU A 1 269 ? -6.926 -1.962 0.070 1.00 97.19 269 GLU A N 1
ATOM 2078 C CA . GLU A 1 269 ? -7.899 -1.397 1.008 1.00 97.19 269 GLU A CA 1
ATOM 2079 C C . GLU A 1 269 ? -7.631 -1.923 2.426 1.00 97.19 269 GLU A C 1
ATOM 2081 O O . GLU A 1 269 ? -7.768 -3.119 2.696 1.00 97.19 269 GLU A O 1
ATOM 2086 N N . VAL A 1 270 ? -7.264 -1.031 3.349 1.00 95.56 270 VAL A N 1
ATOM 2087 C CA . VAL A 1 270 ? -6.949 -1.372 4.743 1.00 95.56 270 VAL A CA 1
ATOM 2088 C C . VAL A 1 270 ? -7.633 -0.419 5.715 1.00 95.56 270 VAL A C 1
ATOM 2090 O O . VAL A 1 270 ? -7.664 0.793 5.502 1.00 95.56 270 VAL A O 1
ATOM 2093 N N . LEU A 1 271 ? -8.176 -0.969 6.800 1.00 94.56 271 LEU A N 1
ATOM 2094 C CA . LEU A 1 271 ? -8.870 -0.207 7.829 1.00 94.56 271 LEU A CA 1
ATOM 2095 C C . LEU A 1 271 ? -8.004 -0.094 9.082 1.00 94.56 271 LEU A C 1
ATOM 2097 O O . LEU A 1 271 ? -7.732 -1.095 9.744 1.00 94.56 271 LEU A O 1
ATOM 2101 N N . ILE A 1 272 ? -7.629 1.126 9.454 1.00 92.56 272 ILE A N 1
ATOM 2102 C CA . ILE A 1 272 ? -6.768 1.360 10.617 1.00 92.56 272 ILE A CA 1
ATOM 2103 C C . ILE A 1 272 ? -7.354 2.389 11.578 1.00 92.56 272 ILE A C 1
ATOM 2105 O O . ILE A 1 272 ? -8.037 3.328 11.171 1.00 92.56 272 ILE A O 1
ATOM 2109 N N . ALA A 1 273 ? -7.046 2.239 12.865 1.00 89.69 273 ALA A N 1
ATOM 2110 C CA . ALA A 1 273 ? -7.248 3.315 13.829 1.00 89.69 273 ALA A CA 1
ATOM 2111 C C . ALA A 1 273 ? -6.198 4.417 13.615 1.00 89.69 273 ALA A C 1
ATOM 2113 O O . ALA A 1 273 ? -5.013 4.123 13.417 1.00 89.69 273 ALA A O 1
ATOM 2114 N N . GLY A 1 274 ? -6.624 5.680 13.669 1.00 88.62 274 GLY A N 1
ATOM 2115 C CA . GLY A 1 274 ? -5.761 6.823 13.391 1.00 88.62 274 GLY A CA 1
ATOM 2116 C C . GLY A 1 274 ? -6.253 8.145 13.973 1.00 88.62 274 GLY A C 1
ATOM 2117 O O . GLY A 1 274 ? -7.250 8.215 14.688 1.00 88.62 274 GLY A O 1
ATOM 2118 N N . ASN A 1 275 ? -5.536 9.221 13.643 1.00 88.38 275 ASN A N 1
ATOM 2119 C CA . ASN A 1 275 ? -5.940 10.594 13.943 1.00 88.38 275 ASN A CA 1
ATOM 2120 C C . ASN A 1 275 ? -5.608 11.497 12.748 1.00 88.38 275 ASN A C 1
ATOM 2122 O O . ASN A 1 275 ? -4.449 11.865 12.537 1.00 88.38 275 ASN A O 1
ATOM 2126 N N . TRP A 1 276 ? -6.638 11.843 11.973 1.00 89.69 276 TRP A N 1
ATOM 2127 C CA . TRP A 1 276 ? -6.510 12.706 10.801 1.00 89.69 276 TRP A CA 1
ATOM 2128 C C . TRP A 1 276 ? -6.101 14.133 11.170 1.00 89.69 276 TRP A C 1
ATOM 2130 O O . TRP A 1 276 ? -5.151 14.658 10.597 1.00 89.69 276 TRP A O 1
ATOM 2140 N N . THR A 1 277 ? -6.749 14.746 12.163 1.00 87.12 277 THR A N 1
ATOM 2141 C CA . THR A 1 277 ? -6.521 16.148 12.556 1.00 87.12 277 THR A CA 1
ATOM 2142 C C . THR A 1 277 ? -5.049 16.448 12.832 1.00 87.12 277 THR A C 1
ATOM 2144 O O . THR A 1 277 ? -4.526 17.459 12.368 1.00 87.12 277 THR A O 1
ATOM 2147 N N . THR A 1 278 ? -4.355 15.557 13.544 1.00 87.25 278 THR A N 1
ATOM 2148 C CA . THR A 1 278 ? -2.947 15.760 13.913 1.00 87.25 278 THR A CA 1
ATOM 2149 C C . THR A 1 278 ? -1.975 15.503 12.755 1.00 87.25 278 THR A C 1
ATOM 2151 O O . THR A 1 278 ? -0.929 16.148 12.688 1.00 87.25 278 THR A O 1
ATOM 2154 N N . TYR A 1 279 ? -2.282 14.571 11.845 1.00 89.31 279 TYR A N 1
ATOM 2155 C CA . TYR A 1 279 ? -1.336 14.110 10.814 1.00 89.31 279 TYR A CA 1
ATOM 2156 C C . TYR A 1 279 ? -1.681 14.543 9.388 1.00 89.31 279 TYR A C 1
ATOM 2158 O O . TYR A 1 279 ? -0.865 14.341 8.490 1.00 89.31 279 TYR A O 1
ATOM 2166 N N . LYS A 1 280 ? -2.818 15.218 9.183 1.00 92.38 280 LYS A N 1
ATOM 2167 C CA . LYS A 1 280 ? -3.226 15.812 7.903 1.00 92.38 280 LYS A CA 1
ATOM 2168 C C . LYS A 1 280 ? -2.095 16.626 7.278 1.00 92.38 280 LYS A C 1
ATOM 2170 O O . LYS A 1 280 ? -1.716 16.368 6.142 1.00 92.38 280 LYS A O 1
ATOM 2175 N N . SER A 1 281 ? -1.519 17.574 8.021 1.00 93.88 281 SER A N 1
ATOM 2176 C CA . SER A 1 281 ? -0.443 18.438 7.511 1.00 93.88 281 SER A CA 1
ATOM 2177 C C . SER A 1 281 ? 0.789 17.645 7.074 1.00 93.88 281 SER A C 1
ATOM 2179 O O . SER A 1 281 ? 1.369 17.954 6.039 1.00 93.88 281 SER A O 1
ATOM 2181 N N . ARG A 1 282 ? 1.150 16.583 7.805 1.00 93.94 282 ARG A N 1
ATOM 2182 C CA . ARG A 1 282 ? 2.291 15.715 7.478 1.00 93.94 282 ARG A CA 1
ATOM 2183 C C . ARG A 1 282 ? 2.044 14.881 6.225 1.00 93.94 282 ARG A C 1
ATOM 2185 O O . ARG A 1 282 ? 2.949 14.746 5.413 1.00 93.94 282 ARG A O 1
ATOM 2192 N N . ILE A 1 283 ? 0.831 14.352 6.051 1.00 94.88 283 ILE A N 1
ATOM 2193 C CA . ILE A 1 283 ? 0.444 13.612 4.838 1.00 94.88 283 ILE A CA 1
ATOM 2194 C C . ILE A 1 283 ? 0.495 14.540 3.621 1.00 94.88 283 ILE A C 1
ATOM 2196 O O . ILE A 1 283 ? 1.090 14.187 2.607 1.00 94.88 283 ILE A O 1
ATOM 2200 N N . VAL A 1 284 ? -0.063 15.749 3.742 1.00 95.88 284 VAL A N 1
ATOM 2201 C CA . VAL A 1 284 ? -0.035 16.753 2.668 1.00 95.88 284 VAL A CA 1
ATOM 2202 C C . VAL A 1 284 ? 1.400 17.159 2.323 1.00 95.88 284 VAL A C 1
ATOM 2204 O O . VAL A 1 284 ? 1.765 17.154 1.152 1.00 95.88 284 VAL A O 1
ATOM 2207 N N . GLN A 1 285 ? 2.233 17.449 3.327 1.00 96.94 285 GLN A N 1
ATOM 2208 C CA . GLN A 1 285 ? 3.647 17.784 3.121 1.00 96.94 285 GLN A CA 1
ATOM 2209 C C . GLN A 1 285 ? 4.417 16.647 2.448 1.00 96.94 285 GLN A C 1
ATOM 2211 O O . GLN A 1 285 ? 5.201 16.902 1.539 1.00 96.94 285 GLN A O 1
ATOM 2216 N N . TYR A 1 286 ? 4.176 15.400 2.855 1.00 96.69 286 TYR A N 1
ATOM 2217 C CA . TYR A 1 286 ? 4.794 14.235 2.230 1.00 96.69 286 TYR A CA 1
ATOM 2218 C C . TYR A 1 286 ? 4.406 14.105 0.757 1.00 96.69 286 TYR A C 1
ATOM 2220 O O . TYR A 1 286 ? 5.290 13.975 -0.083 1.00 96.69 286 TYR A O 1
ATOM 2228 N N . LEU A 1 287 ? 3.115 14.211 0.422 1.00 96.88 287 LEU A N 1
ATOM 2229 C CA . LEU A 1 287 ? 2.657 14.166 -0.971 1.00 96.88 287 LEU A CA 1
ATOM 2230 C C . LEU A 1 287 ? 3.236 15.312 -1.805 1.00 96.88 287 LEU A C 1
ATOM 2232 O O . LEU A 1 287 ? 3.630 15.096 -2.946 1.00 96.88 287 LEU A O 1
ATOM 2236 N N . GLN A 1 288 ? 3.330 16.514 -1.232 1.00 97.31 288 GLN A N 1
ATOM 2237 C CA . GLN A 1 288 ? 3.936 17.665 -1.895 1.00 97.31 288 GLN A CA 1
ATOM 2238 C C . GLN A 1 288 ? 5.426 17.438 -2.175 1.00 97.31 288 GLN A C 1
ATOM 2240 O O . GLN A 1 288 ? 5.885 17.680 -3.288 1.00 97.31 288 GLN A O 1
ATOM 2245 N N . GLN A 1 289 ? 6.184 16.964 -1.183 1.00 97.62 289 GLN A N 1
ATOM 2246 C CA . GLN A 1 289 ? 7.600 16.630 -1.352 1.00 97.62 289 GLN A CA 1
ATOM 2247 C C . GLN A 1 289 ? 7.781 15.522 -2.387 1.00 97.62 289 GLN A C 1
ATOM 2249 O O . GLN A 1 289 ? 8.660 15.622 -3.239 1.00 97.62 289 GLN A O 1
ATOM 2254 N N . LEU A 1 290 ? 6.916 14.506 -2.352 1.00 96.50 290 LEU A N 1
ATOM 2255 C CA . LEU A 1 290 ? 6.933 13.404 -3.302 1.00 96.50 290 LEU A CA 1
ATOM 2256 C C . LEU A 1 290 ? 6.676 13.897 -4.730 1.00 96.50 290 LEU A C 1
ATOM 2258 O O . LEU A 1 290 ? 7.457 13.590 -5.620 1.00 96.50 290 LEU A O 1
ATOM 2262 N N . ALA A 1 291 ? 5.668 14.748 -4.937 1.00 96.69 291 ALA A N 1
ATOM 2263 C CA . ALA A 1 291 ? 5.371 15.348 -6.238 1.00 96.69 291 ALA A CA 1
ATOM 2264 C C . ALA A 1 291 ? 6.541 16.168 -6.816 1.00 96.69 291 ALA A C 1
ATOM 2266 O O . ALA A 1 291 ? 6.694 16.239 -8.034 1.00 96.69 291 ALA A O 1
ATOM 2267 N N . ILE A 1 292 ? 7.378 16.770 -5.961 1.00 96.94 292 ILE A N 1
ATOM 2268 C CA . ILE A 1 292 ? 8.584 17.497 -6.387 1.00 96.94 292 ILE A CA 1
ATOM 2269 C C . ILE A 1 292 ? 9.671 16.526 -6.873 1.00 96.94 292 ILE A C 1
ATOM 2271 O O . ILE A 1 292 ? 10.294 16.778 -7.902 1.00 96.94 292 ILE A O 1
ATOM 2275 N N . ILE A 1 293 ? 9.909 15.425 -6.152 1.00 95.81 293 ILE A N 1
ATOM 2276 C CA . ILE A 1 293 ? 11.004 14.487 -6.464 1.00 95.81 293 ILE A CA 1
ATOM 2277 C C . ILE A 1 293 ? 10.631 13.424 -7.509 1.00 95.81 293 ILE A C 1
ATOM 2279 O O . ILE A 1 293 ? 11.517 12.878 -8.162 1.00 95.81 293 ILE A O 1
ATOM 2283 N N . THR A 1 294 ? 9.341 13.137 -7.698 1.00 96.31 294 THR A N 1
ATOM 2284 C CA . THR A 1 294 ? 8.824 12.235 -8.739 1.00 96.31 294 THR A CA 1
ATOM 2285 C C . THR A 1 294 ? 7.942 13.009 -9.726 1.00 96.31 294 THR A C 1
ATOM 2287 O O . THR A 1 294 ? 6.727 12.799 -9.753 1.00 96.31 294 THR A O 1
ATOM 2290 N N . PRO A 1 295 ? 8.513 13.897 -10.565 1.00 97.00 295 PRO A N 1
ATOM 2291 C CA . PRO A 1 295 ? 7.738 14.723 -11.495 1.00 97.00 295 PRO A CA 1
ATOM 2292 C C . PRO A 1 295 ? 7.013 13.905 -12.576 1.00 97.00 295 PRO A C 1
ATOM 2294 O O . PRO A 1 295 ? 6.128 14.425 -13.245 1.00 97.00 295 PRO A O 1
ATOM 2297 N N . TYR A 1 296 ? 7.378 12.636 -12.762 1.00 96.75 296 TYR A N 1
ATOM 2298 C CA . TYR A 1 296 ? 6.740 11.703 -13.695 1.00 96.75 296 TYR A CA 1
ATOM 2299 C C . TYR A 1 296 ? 5.515 10.976 -13.119 1.00 96.75 296 TYR A C 1
ATOM 2301 O O . TYR A 1 296 ? 4.800 10.287 -13.848 1.00 96.75 296 TYR A O 1
ATOM 2309 N N . ALA A 1 297 ? 5.243 11.125 -11.821 1.00 97.62 297 ALA A N 1
ATOM 2310 C CA . ALA A 1 297 ? 4.098 10.511 -11.164 1.00 97.62 297 ALA A CA 1
ATOM 2311 C C . ALA A 1 297 ? 2.904 11.472 -11.124 1.00 97.62 297 ALA A C 1
ATOM 2313 O O . ALA A 1 297 ? 3.046 12.657 -10.828 1.00 97.62 297 ALA A O 1
ATOM 2314 N N . LYS A 1 298 ? 1.710 10.937 -11.380 1.00 98.31 298 LYS A N 1
ATOM 2315 C CA . LYS A 1 298 ? 0.445 11.596 -11.064 1.00 98.31 298 LYS A CA 1
ATOM 2316 C C . LYS A 1 298 ? -0.031 11.091 -9.707 1.00 98.31 298 LYS A C 1
ATOM 2318 O O . LYS A 1 298 ? -0.159 9.883 -9.519 1.00 98.31 298 LYS A O 1
ATOM 2323 N N . LEU A 1 299 ? -0.286 12.009 -8.778 1.00 98.31 299 LEU A N 1
ATOM 2324 C CA . LEU A 1 299 ? -0.725 11.696 -7.419 1.00 98.31 299 LEU A CA 1
ATOM 2325 C C . LEU A 1 299 ? -2.065 12.381 -7.146 1.00 98.31 299 LEU A C 1
ATOM 2327 O O . LEU A 1 299 ? -2.156 13.608 -7.161 1.00 98.31 299 LEU A O 1
ATOM 2331 N N . GLU A 1 300 ? -3.100 11.601 -6.861 1.00 98.31 300 GLU A N 1
ATOM 2332 C CA . GLU A 1 300 ? -4.393 12.101 -6.399 1.00 98.31 300 GLU A CA 1
ATOM 2333 C C . GLU A 1 300 ? -4.641 11.634 -4.967 1.00 98.31 300 GLU A C 1
ATOM 2335 O O . GLU A 1 300 ? -4.474 10.461 -4.649 1.00 98.31 300 GLU A O 1
ATOM 2340 N N . MET A 1 301 ? -5.071 12.543 -4.099 1.00 97.69 301 MET A N 1
ATOM 2341 C CA . MET A 1 301 ? -5.501 12.235 -2.742 1.00 97.69 301 MET A CA 1
ATOM 2342 C C . MET A 1 301 ? -6.908 12.778 -2.525 1.00 97.69 301 MET A C 1
ATOM 2344 O O . MET A 1 301 ? -7.162 13.955 -2.778 1.00 97.69 301 MET A O 1
ATOM 2348 N N . ARG A 1 302 ? -7.810 11.954 -1.996 1.00 97.44 302 ARG A N 1
ATOM 2349 C CA . ARG A 1 302 ? -9.132 12.374 -1.527 1.00 97.44 302 ARG A CA 1
ATOM 2350 C C . ARG A 1 302 ? -9.310 11.931 -0.088 1.00 97.44 302 ARG A C 1
ATOM 2352 O O . ARG A 1 302 ? -9.206 10.753 0.228 1.00 97.44 302 ARG A O 1
ATOM 2359 N N . TYR A 1 303 ? -9.578 12.886 0.781 1.00 96.31 303 TYR A N 1
ATOM 2360 C CA . TYR A 1 303 ? -10.071 12.645 2.119 1.00 96.31 303 TYR A CA 1
ATOM 2361 C C . TYR A 1 303 ? -11.563 12.946 2.143 1.00 96.31 303 TYR A C 1
ATOM 2363 O O . TYR A 1 303 ? -11.978 14.014 1.690 1.00 96.31 303 TYR A O 1
ATOM 2371 N N . SER A 1 304 ? -12.341 12.012 2.678 1.00 93.75 304 SER A N 1
ATOM 2372 C CA . SER A 1 304 ? -13.779 12.178 2.866 1.00 93.75 304 SER A CA 1
ATOM 2373 C C . SER A 1 304 ? -14.148 11.975 4.327 1.00 93.75 304 SER A C 1
ATOM 2375 O O . SER A 1 304 ? -13.765 10.985 4.961 1.00 93.75 304 SER A O 1
ATOM 2377 N N . ASN A 1 305 ? -14.889 12.935 4.867 1.00 88.88 305 ASN A N 1
ATOM 2378 C CA . ASN A 1 305 ? -15.454 12.860 6.197 1.00 88.88 305 ASN A CA 1
ATOM 2379 C C . ASN A 1 305 ? -16.941 12.523 6.076 1.00 88.88 305 ASN A C 1
ATOM 2381 O O . ASN A 1 305 ? -17.764 13.348 5.684 1.00 88.88 305 ASN A O 1
ATOM 2385 N N . ARG A 1 306 ? -17.303 11.296 6.455 1.00 80.88 306 ARG A N 1
ATOM 2386 C CA . ARG A 1 306 ? -18.687 10.812 6.362 1.00 80.88 306 ARG A CA 1
ATOM 2387 C C . ARG A 1 306 ? -19.673 11.560 7.267 1.00 80.88 306 ARG A C 1
ATOM 2389 O O . ARG A 1 306 ? -20.875 11.437 7.053 1.00 80.88 306 ARG A O 1
ATOM 2396 N N . PHE A 1 307 ? -19.199 12.306 8.265 1.00 80.38 307 PHE A N 1
ATOM 2397 C CA . PHE A 1 307 ? -20.047 13.089 9.168 1.00 80.38 307 PHE A CA 1
ATOM 2398 C C . PHE A 1 307 ? -20.268 14.520 8.678 1.00 80.38 307 PHE A C 1
ATOM 2400 O O . PHE A 1 307 ? -21.318 15.103 8.935 1.00 80.38 307 PHE A O 1
ATOM 2407 N N . ASP A 1 308 ? -19.271 15.093 8.007 1.00 83.00 308 ASP A N 1
ATOM 2408 C CA . ASP A 1 308 ? -19.282 16.481 7.563 1.00 83.00 308 ASP A CA 1
ATOM 2409 C C . ASP A 1 308 ? -18.544 16.623 6.231 1.00 83.00 308 ASP A C 1
ATOM 2411 O O . ASP A 1 308 ? -17.332 16.839 6.197 1.00 83.00 308 ASP A O 1
ATOM 2415 N N . ALA A 1 309 ? -19.302 16.573 5.135 1.00 86.19 309 ALA A N 1
ATOM 2416 C CA . ALA A 1 309 ? -18.775 16.730 3.781 1.00 86.19 309 ALA A CA 1
ATOM 2417 C C . ALA A 1 309 ? -18.040 18.069 3.565 1.00 86.19 309 ALA A C 1
ATOM 2419 O O . ALA A 1 309 ? -17.245 18.195 2.639 1.00 86.19 309 ALA A O 1
ATOM 2420 N N . LYS A 1 310 ? -18.237 19.083 4.426 1.00 87.69 310 LYS A N 1
ATOM 2421 C CA . LYS A 1 310 ? -17.467 20.339 4.348 1.00 87.69 310 LYS A CA 1
ATOM 2422 C C . LYS A 1 310 ? -15.994 20.151 4.715 1.00 87.69 310 LYS A C 1
ATOM 2424 O O . LYS A 1 310 ? -15.177 21.015 4.406 1.00 87.69 310 LYS A O 1
ATOM 2429 N N . LYS A 1 311 ? -15.651 19.054 5.398 1.00 87.62 311 LYS A N 1
ATOM 2430 C CA . LYS A 1 311 ? -14.271 18.692 5.752 1.00 87.62 311 LYS A CA 1
ATOM 2431 C C . LYS A 1 311 ? -13.584 17.855 4.679 1.00 87.62 311 LYS A C 1
ATOM 2433 O O . LYS A 1 311 ? -12.393 17.567 4.840 1.00 87.62 311 LYS A O 1
ATOM 2438 N N . ASP A 1 312 ? -14.301 17.479 3.621 1.00 93.06 312 ASP A N 1
ATOM 2439 C CA . ASP A 1 312 ? -13.728 16.766 2.490 1.00 93.06 312 ASP A CA 1
ATOM 2440 C C . ASP A 1 312 ? -12.587 17.584 1.884 1.00 93.06 312 ASP A C 1
ATOM 2442 O O . ASP A 1 312 ? -12.608 18.816 1.824 1.00 93.06 312 ASP A O 1
ATOM 2446 N N . MET A 1 313 ? -11.539 16.887 1.466 1.00 94.19 313 MET A N 1
ATOM 2447 C CA . MET A 1 313 ? -10.352 17.511 0.904 1.00 94.19 313 MET A CA 1
ATOM 2448 C C . MET A 1 313 ? -9.850 16.679 -0.259 1.00 94.19 313 MET A C 1
ATOM 2450 O O . MET A 1 313 ? -9.599 15.488 -0.109 1.00 94.19 313 MET A O 1
ATOM 2454 N N . ALA A 1 314 ? -9.620 17.323 -1.396 1.00 96.56 314 ALA A N 1
ATOM 2455 C CA . ALA A 1 314 ? -8.964 16.710 -2.536 1.00 96.56 314 ALA A CA 1
ATOM 2456 C C . ALA A 1 314 ? -7.671 17.458 -2.858 1.00 96.56 314 ALA A C 1
ATOM 2458 O O . ALA A 1 314 ? -7.620 18.686 -2.808 1.00 96.56 314 ALA A O 1
ATOM 2459 N N . ILE A 1 315 ? -6.624 16.708 -3.179 1.00 96.75 315 ILE A N 1
ATOM 2460 C CA . ILE A 1 315 ? -5.341 17.224 -3.647 1.00 96.75 315 ILE A CA 1
ATOM 2461 C C . ILE A 1 315 ? -4.963 16.431 -4.889 1.00 96.75 315 ILE A C 1
ATOM 2463 O O . ILE A 1 315 ? -5.123 15.212 -4.930 1.00 96.75 315 ILE A O 1
ATOM 2467 N N . ARG A 1 316 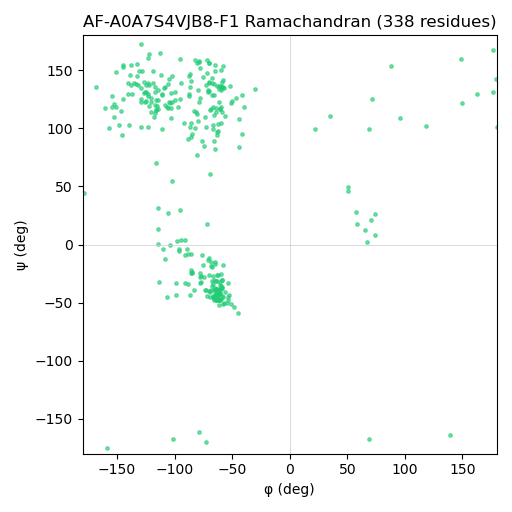? -4.457 17.124 -5.904 1.00 97.81 316 ARG A N 1
ATOM 2468 C CA . ARG A 1 316 ? -3.998 16.518 -7.147 1.00 97.81 316 ARG A CA 1
ATOM 2469 C C . ARG A 1 316 ? -2.682 17.151 -7.566 1.00 97.81 316 ARG A C 1
ATOM 2471 O O . ARG A 1 316 ? -2.576 18.373 -7.637 1.00 97.81 316 ARG A O 1
ATOM 2478 N N . TYR A 1 317 ? -1.710 16.302 -7.864 1.00 98.12 317 TYR A N 1
ATOM 2479 C CA . TYR A 1 317 ? -0.446 16.665 -8.480 1.00 98.12 317 TYR A CA 1
ATOM 2480 C C . TYR A 1 317 ? -0.357 15.947 -9.824 1.00 98.12 317 TYR A C 1
ATOM 2482 O O . TYR A 1 317 ? -0.244 14.722 -9.878 1.00 98.12 317 TYR A O 1
ATOM 2490 N N . ASP A 1 318 ? -0.462 16.712 -10.908 1.00 98.12 318 ASP A N 1
ATOM 2491 C CA . ASP A 1 318 ? -0.270 16.201 -12.263 1.00 98.12 318 ASP A CA 1
ATOM 2492 C C . ASP A 1 318 ? 1.215 16.051 -12.598 1.00 98.12 318 ASP A C 1
ATOM 2494 O O . ASP A 1 318 ? 2.079 16.722 -12.019 1.00 98.12 318 ASP A O 1
ATOM 2498 N N . ARG A 1 319 ? 1.494 15.192 -13.582 1.00 97.38 319 ARG A N 1
ATOM 2499 C CA . ARG A 1 319 ? 2.847 14.970 -14.094 1.00 97.38 319 ARG A CA 1
ATOM 2500 C C . ARG A 1 319 ? 3.432 16.275 -14.628 1.00 97.38 319 ARG A C 1
ATOM 2502 O O . ARG A 1 319 ? 2.761 17.062 -15.293 1.00 97.38 319 ARG A O 1
ATOM 2509 N N . ARG A 1 320 ? 4.711 16.482 -14.344 1.00 97.06 320 ARG A N 1
ATOM 2510 C CA . ARG A 1 320 ? 5.551 17.565 -14.872 1.00 97.06 320 ARG A CA 1
ATOM 2511 C C . ARG A 1 320 ? 6.582 17.067 -15.881 1.00 97.06 320 ARG A C 1
ATOM 2513 O O . ARG A 1 320 ? 7.193 17.882 -16.558 1.00 97.06 320 ARG A O 1
ATOM 2520 N N . SER A 1 321 ? 6.772 15.754 -15.977 1.00 95.00 321 SER A N 1
ATOM 2521 C CA . SER A 1 321 ? 7.629 15.099 -16.962 1.00 95.00 321 SER A CA 1
ATOM 2522 C C . SER A 1 321 ? 7.016 13.764 -17.380 1.00 95.00 321 SER A C 1
ATOM 2524 O O . SER A 1 321 ? 6.307 13.136 -16.599 1.00 95.00 321 SER A O 1
ATOM 2526 N N . GLU A 1 322 ? 7.303 13.314 -18.594 1.00 94.62 322 GLU A N 1
ATOM 2527 C CA . GLU A 1 322 ? 6.989 11.955 -19.063 1.00 94.62 322 GLU A CA 1
ATOM 2528 C C . GLU A 1 322 ? 8.241 11.066 -19.107 1.00 94.62 322 GLU A C 1
ATOM 2530 O O . GLU A 1 322 ? 8.179 9.887 -19.447 1.00 94.62 322 GLU A O 1
ATOM 2535 N N . GLN A 1 323 ? 9.398 11.618 -18.737 1.00 93.69 323 GLN A N 1
ATOM 2536 C CA . GLN A 1 323 ? 10.651 10.885 -18.705 1.00 93.69 323 GLN A CA 1
ATOM 2537 C C . GLN A 1 323 ? 10.748 10.049 -17.425 1.00 93.69 323 GLN A C 1
ATOM 2539 O O . GLN A 1 323 ? 10.898 10.587 -16.324 1.00 93.69 323 GLN A O 1
ATOM 2544 N N . MET A 1 324 ? 10.712 8.726 -17.585 1.00 91.69 324 MET A N 1
ATOM 2545 C CA . MET A 1 324 ? 10.972 7.782 -16.501 1.00 91.69 324 MET A CA 1
ATOM 2546 C C . MET A 1 324 ? 12.473 7.695 -16.183 1.00 91.69 324 MET A C 1
ATOM 2548 O O . MET A 1 324 ? 13.305 7.755 -17.096 1.00 91.69 324 MET A O 1
ATOM 2552 N N . PRO A 1 325 ? 12.849 7.522 -14.903 1.00 89.50 325 PRO A N 1
ATOM 2553 C CA . PRO A 1 325 ? 14.219 7.186 -14.545 1.00 89.50 325 PRO A CA 1
ATOM 2554 C C . PRO A 1 325 ? 14.587 5.794 -15.087 1.00 89.50 325 PRO A C 1
ATOM 2556 O O . PRO A 1 325 ? 13.708 4.946 -15.264 1.00 89.50 325 PRO A O 1
ATOM 2559 N N . PRO A 1 326 ? 15.880 5.514 -15.326 1.00 87.19 326 PRO A N 1
ATOM 2560 C CA . PRO A 1 326 ? 16.304 4.175 -15.712 1.00 87.19 326 PRO A CA 1
ATOM 2561 C C . PRO A 1 326 ? 15.925 3.163 -14.614 1.00 87.19 326 PRO A C 1
ATOM 2563 O O . PRO A 1 326 ? 16.135 3.447 -13.430 1.00 87.19 326 PRO A O 1
ATOM 2566 N N . PRO A 1 327 ? 15.393 1.979 -14.972 1.00 83.06 327 PRO A N 1
ATOM 2567 C CA . PRO A 1 327 ? 14.971 0.994 -13.988 1.00 83.06 327 PRO A CA 1
ATOM 2568 C C . PRO A 1 327 ? 16.170 0.513 -13.171 1.00 83.06 327 PRO A C 1
ATOM 2570 O O . PRO A 1 327 ? 17.240 0.213 -13.713 1.00 83.06 327 PRO A O 1
ATOM 2573 N N . ALA A 1 328 ? 15.979 0.416 -11.856 1.00 83.31 328 ALA A N 1
ATOM 2574 C CA . ALA A 1 328 ? 17.005 -0.096 -10.963 1.00 83.31 328 ALA A CA 1
ATOM 2575 C C . ALA A 1 328 ? 17.367 -1.537 -11.355 1.00 83.31 328 ALA A C 1
ATOM 2577 O O . ALA A 1 328 ? 16.490 -2.382 -11.557 1.00 83.31 328 ALA A O 1
ATOM 2578 N N . ARG A 1 329 ? 18.668 -1.822 -11.445 1.00 84.69 329 ARG A N 1
ATOM 2579 C CA . ARG A 1 329 ? 19.199 -3.154 -11.759 1.00 84.69 329 ARG A CA 1
ATOM 2580 C C . ARG A 1 329 ? 19.690 -3.826 -10.490 1.00 84.69 329 ARG A C 1
ATOM 2582 O O . ARG A 1 329 ? 20.197 -3.161 -9.589 1.00 84.69 329 ARG A O 1
ATOM 2589 N N . GLU A 1 330 ? 19.527 -5.137 -10.428 1.00 86.81 330 GLU A N 1
ATOM 2590 C CA . GLU A 1 330 ? 20.149 -5.925 -9.374 1.00 86.81 330 GLU A CA 1
ATOM 2591 C C . GLU A 1 330 ? 21.661 -5.990 -9.609 1.00 86.81 330 GLU A C 1
ATOM 2593 O O . GLU A 1 330 ? 22.123 -6.214 -10.730 1.00 86.81 330 GLU A O 1
ATOM 2598 N N . VAL A 1 331 ? 22.430 -5.752 -8.552 1.00 87.56 331 VAL A N 1
ATOM 2599 C CA . VAL A 1 331 ? 23.893 -5.798 -8.565 1.00 87.56 331 VAL A CA 1
ATOM 2600 C C . VAL A 1 331 ? 24.398 -6.799 -7.531 1.00 87.56 331 VAL A C 1
ATOM 2602 O O . VAL A 1 331 ? 23.676 -7.220 -6.631 1.00 87.56 331 VAL A O 1
ATOM 2605 N N . LYS A 1 332 ? 25.667 -7.193 -7.650 1.00 87.81 332 LYS A N 1
ATOM 2606 C CA . LYS A 1 332 ? 26.339 -7.980 -6.610 1.00 87.81 332 LYS A CA 1
ATOM 2607 C C . LYS A 1 332 ? 26.806 -7.063 -5.480 1.00 87.81 332 LYS A C 1
ATOM 2609 O O . LYS A 1 332 ? 27.042 -5.874 -5.693 1.00 87.81 332 LYS A O 1
ATOM 2614 N N . HIS A 1 333 ? 26.980 -7.630 -4.289 1.00 85.44 333 HIS A N 1
ATOM 2615 C CA . HIS A 1 333 ? 27.591 -6.919 -3.170 1.00 85.44 333 HIS A CA 1
ATOM 2616 C C . HIS A 1 333 ? 28.997 -6.436 -3.538 1.00 85.44 333 HIS A C 1
ATOM 2618 O O . HIS A 1 333 ? 29.793 -7.181 -4.113 1.00 85.44 333 HIS A O 1
ATOM 2624 N N . HIS A 1 334 ? 29.311 -5.191 -3.181 1.00 88.06 334 HIS A N 1
ATOM 2625 C CA . HIS A 1 334 ? 30.674 -4.691 -3.293 1.00 88.06 334 HIS A CA 1
ATOM 2626 C C . HIS A 1 334 ? 31.573 -5.435 -2.284 1.00 88.06 334 HIS A C 1
ATOM 2628 O O . HIS A 1 334 ? 31.138 -5.613 -1.141 1.00 88.06 334 HIS A O 1
ATOM 2634 N N . PRO A 1 335 ? 32.813 -5.833 -2.628 1.00 88.31 335 PRO A N 1
ATOM 2635 C CA . PRO A 1 335 ? 33.678 -6.612 -1.734 1.00 88.31 335 PRO A CA 1
ATOM 2636 C C . PRO A 1 335 ? 33.893 -5.991 -0.346 1.00 88.31 335 PRO A C 1
ATOM 2638 O O . PRO A 1 335 ? 33.954 -6.707 0.644 1.00 88.31 335 PRO A O 1
ATOM 2641 N N . SER A 1 336 ? 33.921 -4.657 -0.244 1.00 87.31 336 SER A N 1
ATOM 2642 C CA . SER A 1 336 ? 34.059 -3.951 1.043 1.00 87.31 336 SER A CA 1
ATOM 2643 C C . SER A 1 336 ? 32.835 -4.043 1.966 1.00 87.31 336 SER A C 1
ATOM 2645 O O . SER A 1 336 ? 32.913 -3.616 3.112 1.00 87.31 336 SER A O 1
ATOM 2647 N N . SER A 1 337 ? 31.694 -4.532 1.468 1.00 80.56 337 SER A N 1
ATOM 2648 C CA . SER A 1 337 ? 30.444 -4.659 2.233 1.00 80.56 337 SER A CA 1
ATOM 2649 C C . SER A 1 337 ? 30.228 -6.050 2.832 1.00 80.56 337 SER A C 1
ATOM 2651 O O . SER A 1 337 ? 29.268 -6.246 3.573 1.00 80.56 337 SER A O 1
ATOM 2653 N N . VAL A 1 338 ? 31.099 -7.011 2.510 1.00 76.12 338 VAL A N 1
ATOM 2654 C CA . VAL A 1 338 ? 30.994 -8.391 2.988 1.00 76.12 338 VAL A CA 1
ATOM 2655 C C . VAL A 1 338 ? 31.809 -8.520 4.274 1.00 76.12 338 VAL A C 1
ATOM 2657 O O . VAL A 1 338 ? 33.037 -8.527 4.239 1.00 76.12 338 VAL A O 1
ATOM 2660 N N . SER A 1 339 ? 31.124 -8.581 5.415 1.00 70.12 339 SER A N 1
ATOM 2661 C CA . SER A 1 339 ? 31.720 -9.001 6.686 1.00 70.12 339 SER A CA 1
ATOM 2662 C C . SER A 1 339 ? 31.673 -10.525 6.798 1.00 70.12 339 SER A C 1
ATOM 2664 O O . SER A 1 339 ? 30.679 -11.126 6.388 1.00 70.12 339 SER A O 1
ATOM 2666 N N . TRP A 1 340 ? 32.744 -11.114 7.335 1.00 57.62 340 TRP A N 1
ATOM 2667 C CA . TRP A 1 340 ? 32.866 -12.552 7.589 1.00 57.62 340 TRP A CA 1
ATOM 2668 C C . TRP A 1 340 ? 31.888 -13.062 8.644 1.00 57.62 340 TRP A C 1
ATOM 2670 O O . TRP A 1 340 ? 31.620 -12.304 9.606 1.00 57.62 340 TRP A O 1
#

Foldseek 3Di:
DDDDDDDDDDDDDDDDDDDDDDDDDDPDDPPPPDDDDFALLRVCLVVVVVLQNPAQASLVLLLLVVLVLVQVLQALQVVHLKEKEKEKEWDDPVVLCVLVVNDPPPPDDDDDDDDDDDDDDDDDDDDDDDDDDDDPPDPPPDPPPPPWIKIKIKMWIQGQWDDQVCVFVLAQAAQDHPPPFPWDGPDDRSHRNNSSQSQLCVARVRWKKKKFFHQDPVNVVCVVVVPPLQFRQKIWIWGWHYDSRVSGIDTPDTDIDGDPPSGGTMIIIGMHTHDCVVCVVVSVVVVVVVCVVSLSHWYKYWYAYPVDRVPIDIDIRHHPDVDRDDRIDGDDDDPVPDDD